Protein AF-A0A5Q0EHR6-F1 (afdb_monomer_lite)

pLDDT: mean 82.48, std 19.07, range [36.16, 97.81]

Sequence (201 aa):
MTRARLILPLLLLALLSGCGVNEFFASHGTNGLRSDQKMSLNAALQKVRSLERRRDWKGAEGVYRSALNQHGGNKKLKRRYLNFKARRQDYLARMEVNRLIRQANALKRKHYRRKAKDPSYNGEHWREAIQISKRLADKGLKAMQAGRSNLAERALEMSVRVHSNRTTRSAQQRFMEFKERQEFAELVRKGRKMADISSER

Foldseek 3Di:
DDDDDDDDDDDDDDDDDDPDDDPPPDDPDPPPPPLPPPQDLVNLVVVLVVCVVVVVLVVSLVSLVSSCVSPVVDPVSVVVSVVSVVVNVVVVLLVVLVVLLVVLVVQVVVQVVVCVVPVPDPDPCVVVLLVSLLVLLVSLLVCVVVVNLVSNQSSLVSSVVSPNDPSSVVSVVVSVVSVVVVVVVVVVVVVVVVVVVVVVD

Secondary structure (DSSP, 8-state):
------------------------S---------TT----HHHHHHHHHHHHHTT-HHHHHHHHHHHHHHSTT-HHHHHHHHHHHHHHHHHHHHHHHHHHHHHHHHHHHHHHHHHHH-TT---STHHHHHHHHHHHHHHHHHHHHTT-HHHHHHHHHHHHHH---HHHHHHHHHHHHHHHHHHHHHHHHHHHHHHHHHHT-

Radius of gyration: 29.3 Å; chains: 1; bounding box: 69×48×96 Å

Structure (mmCIF, N/CA/C/O backbone):
data_AF-A0A5Q0EHR6-F1
#
_entry.id   AF-A0A5Q0EHR6-F1
#
loop_
_atom_site.group_PDB
_atom_site.id
_atom_site.type_symbol
_atom_site.label_atom_id
_atom_site.label_alt_id
_atom_site.label_comp_id
_atom_site.label_asym_id
_atom_site.label_entity_id
_atom_site.label_seq_id
_atom_site.pdbx_PDB_ins_code
_atom_site.Cartn_x
_atom_site.Cartn_y
_atom_site.Cartn_z
_atom_site.occupancy
_atom_site.B_iso_or_equiv
_atom_site.auth_seq_id
_atom_site.auth_comp_id
_atom_site.auth_asym_id
_atom_site.auth_atom_id
_atom_site.pdbx_PDB_model_num
ATOM 1 N N . MET A 1 1 ? -43.829 4.893 -59.238 1.00 40.75 1 MET A N 1
ATOM 2 C CA . MET A 1 1 ? -44.099 3.629 -59.958 1.00 40.75 1 MET A CA 1
ATOM 3 C C . MET A 1 1 ? -43.384 2.510 -59.197 1.00 40.75 1 MET A C 1
ATOM 5 O O . MET A 1 1 ? -42.167 2.484 -59.214 1.00 40.75 1 MET A O 1
ATOM 9 N N . THR A 1 2 ? -44.038 1.879 -58.207 1.00 43.53 2 THR A N 1
ATOM 10 C CA . THR A 1 2 ? -44.720 0.552 -58.294 1.00 43.53 2 THR A CA 1
ATOM 11 C C . THR A 1 2 ? -43.739 -0.556 -58.708 1.00 43.53 2 THR A C 1
ATOM 13 O O . THR A 1 2 ? -43.234 -0.480 -59.817 1.00 43.53 2 THR A O 1
ATOM 16 N N . ARG A 1 3 ? -43.428 -1.620 -57.947 1.00 45.25 3 ARG A N 1
ATOM 17 C CA . ARG A 1 3 ? -44.197 -2.520 -57.046 1.00 45.25 3 ARG A CA 1
ATOM 18 C C . ARG A 1 3 ? -43.173 -3.166 -56.068 1.00 45.25 3 ARG A C 1
ATOM 20 O O . ARG A 1 3 ? -42.056 -3.406 -56.494 1.00 45.25 3 ARG A O 1
ATOM 27 N N . ALA A 1 4 ? -43.349 -3.340 -54.755 1.00 50.25 4 ALA A N 1
ATOM 28 C CA . ALA A 1 4 ? -44.359 -4.052 -53.961 1.00 50.25 4 ALA A CA 1
ATOM 29 C C . ALA A 1 4 ? -44.489 -5.559 -54.271 1.00 50.25 4 ALA A C 1
ATOM 31 O O . ALA A 1 4 ? -44.809 -5.910 -55.404 1.00 50.25 4 ALA A O 1
ATOM 32 N N . ARG A 1 5 ? -44.380 -6.368 -53.194 1.00 50.22 5 ARG A N 1
ATOM 33 C CA . ARG A 1 5 ? -44.887 -7.738 -52.921 1.00 50.22 5 ARG A CA 1
ATOM 34 C C . ARG A 1 5 ? -43.797 -8.776 -52.586 1.00 50.22 5 ARG A C 1
ATOM 36 O O . ARG A 1 5 ? -42.851 -8.891 -53.343 1.00 50.22 5 ARG A O 1
ATOM 43 N N . LEU A 1 6 ? -43.885 -9.617 -51.548 1.00 44.25 6 LEU A N 1
ATOM 44 C CA . LEU A 1 6 ? -44.737 -9.752 -50.348 1.00 44.25 6 LEU A CA 1
ATOM 45 C C . LEU A 1 6 ? -44.297 -11.079 -49.650 1.00 44.25 6 LEU A C 1
ATOM 47 O O . LEU A 1 6 ? -43.823 -11.979 -50.333 1.00 44.25 6 LEU A O 1
ATOM 51 N N . ILE A 1 7 ? -44.583 -11.211 -48.345 1.00 48.75 7 ILE A N 1
ATOM 52 C CA . ILE A 1 7 ? -45.020 -12.454 -47.649 1.00 48.75 7 ILE A CA 1
ATOM 53 C C . ILE A 1 7 ? -43.955 -13.429 -47.056 1.00 48.75 7 ILE A C 1
ATOM 55 O O . ILE A 1 7 ? -43.375 -14.272 -47.729 1.00 48.75 7 ILE A O 1
ATOM 59 N N . LEU A 1 8 ? -43.797 -13.280 -45.721 1.00 43.91 8 LEU A N 1
ATOM 60 C CA . LEU A 1 8 ? -43.670 -14.261 -44.597 1.00 43.91 8 LEU A CA 1
ATOM 61 C C . LEU A 1 8 ? -44.518 -15.565 -44.796 1.00 43.91 8 LEU A C 1
ATOM 63 O O . LEU A 1 8 ? -45.257 -15.562 -45.760 1.00 43.91 8 LEU A O 1
ATOM 67 N N . PRO A 1 9 ? -44.636 -16.608 -43.923 1.00 55.53 9 PRO A N 1
ATOM 68 C CA . PRO A 1 9 ? -44.139 -16.820 -42.550 1.00 55.53 9 PRO A CA 1
ATOM 69 C C . PRO A 1 9 ? -43.779 -18.303 -42.179 1.00 55.53 9 PRO A C 1
ATOM 71 O O . PRO A 1 9 ? -43.833 -19.209 -42.998 1.00 55.53 9 PRO A O 1
ATOM 74 N N . LEU A 1 10 ? -43.533 -18.530 -40.876 1.00 42.50 10 LEU A N 1
ATOM 75 C CA . LEU A 1 10 ? -44.038 -19.659 -40.058 1.00 42.50 10 LEU A CA 1
ATOM 76 C C . LEU A 1 10 ? -43.507 -21.093 -40.285 1.00 42.50 10 LEU A C 1
ATOM 78 O O . LEU A 1 10 ? -43.945 -21.797 -41.182 1.00 42.50 10 LEU A O 1
ATOM 82 N N . LEU A 1 11 ? -42.719 -21.575 -39.314 1.00 44.50 11 LEU A N 1
ATOM 83 C CA . LEU A 1 11 ? -43.048 -22.696 -38.402 1.00 44.50 11 LEU A CA 1
ATOM 84 C C . LEU A 1 11 ? -41.944 -22.741 -37.311 1.00 44.50 11 LEU A C 1
ATOM 86 O O . LEU A 1 11 ? -40.764 -22.725 -37.641 1.00 44.50 11 LEU A O 1
ATOM 90 N N . LEU A 1 12 ? -42.232 -22.500 -36.018 1.00 40.94 12 LEU A N 1
ATOM 91 C CA . LEU A 1 12 ? -42.750 -23.464 -35.017 1.00 40.94 12 LEU A CA 1
ATOM 92 C C . LEU A 1 12 ? -41.932 -24.772 -34.983 1.00 40.94 12 LEU A C 1
ATOM 94 O O . LEU A 1 12 ? -41.672 -25.349 -36.023 1.00 40.94 12 LEU A O 1
ATOM 98 N N . LEU A 1 13 ? -41.590 -25.409 -33.868 1.00 40.62 13 LEU A N 1
ATOM 99 C CA . LEU A 1 13 ? -41.731 -25.185 -32.432 1.00 40.62 13 LEU A CA 1
ATOM 100 C C . LEU A 1 13 ? -40.996 -26.396 -31.826 1.00 40.62 13 LEU A C 1
ATOM 102 O O . LEU A 1 13 ? -41.297 -27.523 -32.204 1.00 40.62 13 LEU A O 1
ATOM 106 N N . ALA A 1 14 ? -40.060 -26.204 -30.903 1.00 43.75 14 ALA A N 1
ATOM 107 C CA . ALA A 1 14 ? -39.606 -27.289 -30.031 1.00 43.75 14 ALA A CA 1
ATOM 108 C C . ALA A 1 14 ? -39.250 -26.704 -28.662 1.00 43.75 14 ALA A C 1
ATOM 110 O O . ALA A 1 14 ? -38.095 -26.508 -28.297 1.00 43.75 14 ALA A O 1
ATOM 111 N N . LEU A 1 15 ? -40.310 -26.371 -27.928 1.00 41.81 15 LEU A N 1
ATOM 112 C CA . LEU A 1 15 ? -40.341 -26.492 -26.478 1.00 41.81 15 LEU A CA 1
ATOM 113 C C . LEU A 1 15 ? -40.268 -27.983 -26.140 1.00 41.81 15 LEU A C 1
ATOM 115 O O . LEU A 1 15 ? -41.079 -28.740 -26.665 1.00 41.81 15 LEU A O 1
ATOM 119 N N . LEU A 1 16 ? -39.348 -28.378 -25.258 1.00 40.97 16 LEU A N 1
ATOM 120 C CA . LEU A 1 16 ? -39.626 -29.160 -24.044 1.00 40.97 16 LEU A CA 1
ATOM 121 C C . LEU A 1 16 ? -38.326 -29.664 -23.400 1.00 40.97 16 LEU A C 1
ATOM 123 O O . LEU A 1 16 ? -37.384 -30.084 -24.061 1.00 40.97 16 LEU A O 1
ATOM 127 N N . SER A 1 17 ? -38.374 -29.701 -22.069 1.00 43.47 17 SER A N 1
ATOM 128 C CA . SER A 1 17 ? -37.526 -30.464 -21.146 1.00 43.47 17 SER A CA 1
ATOM 129 C C . SER A 1 17 ? -36.085 -29.986 -20.921 1.00 43.47 17 SER A C 1
ATOM 131 O O . SER A 1 17 ? -35.151 -30.312 -21.641 1.00 43.47 17 SER A O 1
ATOM 133 N N . GLY A 1 18 ? -35.908 -29.250 -19.822 1.00 37.69 18 GLY A N 1
ATOM 134 C CA . GLY A 1 18 ? -34.592 -28.940 -19.267 1.00 37.69 18 GLY A CA 1
ATOM 135 C C . GLY A 1 18 ? -34.599 -28.091 -17.996 1.00 37.69 18 GLY A C 1
ATOM 136 O O . GLY A 1 18 ? -33.577 -27.504 -17.659 1.00 37.69 18 GLY A O 1
ATOM 137 N N . CYS A 1 19 ? -35.728 -27.991 -17.281 1.00 45.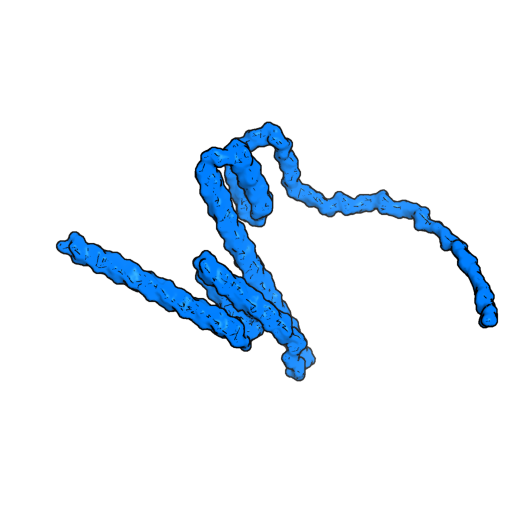78 19 CYS A N 1
ATOM 138 C CA . CYS A 1 19 ? -35.728 -27.547 -15.889 1.00 45.78 19 CYS A CA 1
ATOM 139 C C . CYS A 1 19 ? -35.059 -28.640 -15.054 1.00 45.78 19 CYS A C 1
ATOM 141 O O . CYS A 1 19 ? -35.672 -29.656 -14.743 1.00 45.78 19 CYS A O 1
ATOM 143 N N . GLY A 1 20 ? -33.788 -28.442 -14.731 1.00 36.16 20 GLY A N 1
ATOM 144 C CA . GLY A 1 20 ? -33.028 -29.394 -13.943 1.00 36.16 20 GLY A CA 1
ATOM 145 C C . GLY A 1 20 ? -31.690 -28.811 -13.536 1.00 36.16 20 GLY A C 1
ATOM 146 O O . GLY A 1 20 ? -30.717 -28.924 -14.267 1.00 36.16 20 GLY A O 1
ATOM 147 N N . VAL A 1 21 ? -31.682 -28.217 -12.343 1.00 53.72 21 VAL A N 1
ATOM 148 C CA . VAL A 1 21 ? -30.553 -28.168 -11.405 1.00 53.72 21 VAL A CA 1
ATOM 149 C C . VAL A 1 21 ? -29.195 -27.703 -11.947 1.00 53.72 21 VAL A C 1
ATOM 151 O O . VAL A 1 21 ? -28.378 -28.486 -12.408 1.00 53.72 21 VAL A O 1
ATOM 154 N N . ASN A 1 22 ? -28.894 -26.422 -11.717 1.00 45.41 22 ASN A N 1
ATOM 155 C CA . ASN A 1 22 ? -27.587 -26.031 -11.179 1.00 45.41 22 ASN A CA 1
ATOM 156 C C . ASN A 1 22 ? -27.689 -24.726 -10.371 1.00 45.41 22 ASN A C 1
ATOM 158 O O . ASN A 1 22 ? -26.937 -23.772 -10.555 1.00 45.41 22 ASN A O 1
ATOM 162 N N . GLU A 1 23 ? -28.592 -24.721 -9.387 1.00 45.25 23 GLU A N 1
ATOM 163 C CA . GLU A 1 23 ? -28.382 -23.972 -8.144 1.00 45.25 23 GLU A CA 1
ATOM 164 C C . GLU A 1 23 ? -27.349 -24.727 -7.293 1.00 45.25 23 GLU A C 1
ATOM 166 O O . GLU A 1 23 ? -27.663 -25.343 -6.282 1.00 45.25 23 GLU A O 1
ATOM 171 N N . PHE A 1 24 ? -26.092 -24.738 -7.734 1.00 48.66 24 PHE A N 1
ATOM 172 C CA . PHE A 1 24 ? -24.985 -25.318 -6.970 1.00 48.66 24 PHE A CA 1
ATOM 173 C C . PHE A 1 24 ? -23.749 -24.416 -7.032 1.00 48.66 24 PHE A C 1
ATOM 175 O O . PHE A 1 24 ? -22.632 -24.832 -7.310 1.00 48.66 24 PHE A O 1
ATOM 182 N N . PHE A 1 25 ? -23.943 -23.143 -6.685 1.00 45.78 25 PHE A N 1
ATOM 183 C CA . PHE A 1 25 ? -22.948 -22.453 -5.870 1.00 45.78 25 PHE A CA 1
ATOM 184 C C . PHE A 1 25 ? -23.573 -22.148 -4.519 1.00 45.78 25 PHE A C 1
ATOM 186 O O . PHE A 1 25 ? -24.086 -21.065 -4.242 1.00 45.78 25 PHE A O 1
ATOM 193 N N . ALA A 1 26 ? -23.512 -23.178 -3.680 1.00 42.81 26 ALA A N 1
ATOM 194 C CA . ALA A 1 26 ? -23.660 -23.099 -2.248 1.00 42.81 26 ALA A CA 1
ATOM 195 C C . ALA A 1 26 ? -22.845 -21.914 -1.708 1.00 42.81 26 ALA A C 1
ATOM 197 O O . ALA A 1 26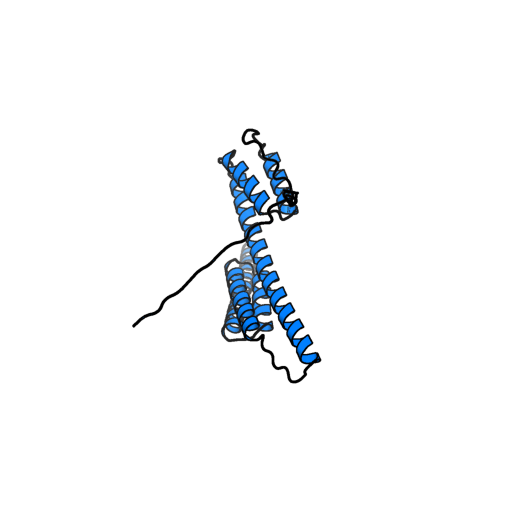 ? -21.633 -21.989 -1.501 1.00 42.81 26 ALA A O 1
ATOM 198 N N . SER A 1 27 ? -23.536 -20.802 -1.458 1.00 41.81 27 SER A N 1
ATOM 199 C CA . SER A 1 27 ? -23.897 -20.453 -0.083 1.00 41.81 27 SER A CA 1
ATOM 200 C C . SER A 1 27 ? -22.981 -21.137 0.937 1.00 41.81 27 SER A C 1
ATOM 202 O O . SER A 1 27 ? -23.320 -22.141 1.559 1.00 41.81 27 SER A O 1
ATOM 204 N N . HIS A 1 28 ? -21.769 -20.615 1.099 1.00 47.12 28 HIS A N 1
ATOM 205 C CA . HIS A 1 28 ? -20.992 -20.899 2.295 1.00 47.12 28 HIS A CA 1
ATOM 206 C C . HIS A 1 28 ? -21.552 -20.024 3.409 1.00 47.12 28 HIS A C 1
ATOM 208 O O . HIS A 1 28 ? -21.028 -18.956 3.714 1.00 47.12 28 HIS A O 1
ATOM 214 N N . GLY A 1 29 ? -22.674 -20.488 3.963 1.00 41.34 29 GLY A N 1
ATOM 215 C CA . GLY A 1 29 ? -23.051 -20.318 5.358 1.00 41.34 29 GLY A CA 1
ATOM 216 C C . GLY A 1 29 ? -22.796 -18.941 5.959 1.00 41.34 29 GLY A C 1
ATOM 217 O O . GLY A 1 29 ? -22.142 -18.833 6.998 1.00 41.34 29 GLY A O 1
ATOM 218 N N . THR A 1 30 ? -23.423 -17.895 5.422 1.00 47.97 30 THR A N 1
ATOM 219 C CA . THR A 1 30 ? -23.996 -16.914 6.344 1.00 47.97 30 THR A CA 1
ATOM 220 C C . THR A 1 30 ? -25.230 -17.572 6.932 1.00 47.97 30 THR A C 1
ATOM 222 O O . THR A 1 30 ? -26.345 -17.315 6.487 1.00 47.97 30 THR A O 1
ATOM 225 N N . ASN A 1 31 ? -25.016 -18.462 7.910 1.00 46.16 31 ASN A N 1
ATOM 226 C CA . ASN A 1 31 ? -26.052 -18.792 8.875 1.00 46.16 31 ASN A CA 1
ATOM 227 C C . ASN A 1 31 ? -26.651 -17.458 9.285 1.00 46.16 31 ASN A C 1
ATOM 229 O O . ASN A 1 31 ? -25.943 -16.622 9.864 1.00 46.16 31 ASN A O 1
ATOM 233 N N . GLY A 1 32 ? -27.906 -17.258 8.885 1.00 40.94 32 GLY A N 1
ATOM 234 C CA . GLY A 1 32 ? -28.728 -16.174 9.358 1.00 40.94 32 GLY A CA 1
ATOM 235 C C . GLY A 1 32 ? -28.604 -16.191 10.866 1.00 40.94 32 GLY A C 1
ATOM 236 O O . GLY A 1 32 ? -29.147 -17.061 11.542 1.00 40.94 32 GLY A O 1
ATOM 237 N N . LEU A 1 33 ? -27.826 -15.248 11.390 1.00 46.53 33 LEU A N 1
ATOM 238 C CA . LEU A 1 33 ? -28.050 -14.766 12.731 1.00 46.53 33 LEU A CA 1
ATOM 239 C C . LEU A 1 33 ? -29.472 -14.228 12.653 1.00 46.53 33 LEU A C 1
ATOM 241 O O . LEU A 1 33 ? -29.679 -13.123 12.153 1.00 46.53 33 LEU A O 1
ATOM 245 N N . ARG A 1 34 ? -30.446 -15.065 13.041 1.00 45.88 34 ARG A N 1
ATOM 246 C CA . ARG A 1 34 ? -31.779 -14.610 13.425 1.00 45.88 34 ARG A CA 1
ATOM 247 C C . ARG A 1 34 ? -31.556 -13.321 14.206 1.00 45.88 34 ARG A C 1
ATOM 249 O O . ARG A 1 34 ? -30.762 -13.319 15.152 1.00 45.88 34 ARG A O 1
ATOM 256 N N . SER A 1 35 ? -32.190 -12.243 13.761 1.00 49.97 35 SER A N 1
ATOM 257 C CA . SER A 1 35 ? -32.028 -10.882 14.287 1.00 49.97 35 SER A CA 1
ATOM 258 C C . SER A 1 35 ? -32.233 -10.774 15.801 1.00 49.97 35 SER A C 1
ATOM 260 O O . SER A 1 35 ? -31.845 -9.769 16.391 1.00 49.97 35 SER A O 1
ATOM 262 N N . ASP A 1 36 ? -32.762 -11.825 16.429 1.00 48.41 36 ASP A N 1
ATOM 263 C CA . ASP A 1 36 ? -33.229 -11.823 17.810 1.00 48.41 36 ASP A CA 1
ATOM 264 C C . ASP A 1 36 ? -32.274 -12.513 18.793 1.00 48.41 36 ASP A C 1
ATOM 266 O O . ASP A 1 36 ? -32.444 -12.395 20.007 1.00 48.41 36 ASP A O 1
ATOM 270 N N . GLN A 1 37 ? -31.210 -13.179 18.322 1.00 56.03 37 GLN A N 1
ATOM 271 C CA . GLN A 1 37 ? -30.163 -13.658 19.228 1.00 56.03 37 GLN A CA 1
ATOM 272 C C . GLN A 1 37 ? -29.173 -12.524 19.511 1.00 56.03 37 GLN A C 1
ATOM 274 O O . GLN A 1 37 ? -28.255 -12.254 18.732 1.00 56.03 37 GLN A O 1
ATOM 279 N N . LYS A 1 38 ? -29.357 -11.853 20.658 1.00 66.12 38 LYS A N 1
ATOM 280 C CA . LYS A 1 38 ? -28.381 -10.911 21.228 1.00 66.12 38 LYS A CA 1
ATOM 281 C C . LYS A 1 38 ? -27.057 -11.647 21.458 1.00 66.12 38 LYS A C 1
ATOM 283 O O . LYS A 1 38 ? -26.846 -12.288 22.484 1.00 66.12 38 LYS A O 1
ATOM 288 N N . MET A 1 39 ? -26.169 -11.596 20.471 1.00 77.44 39 MET A N 1
ATOM 289 C CA . MET A 1 39 ? -24.841 -12.186 20.555 1.00 77.44 39 MET A CA 1
ATOM 290 C C . MET A 1 39 ? -24.028 -11.400 21.583 1.00 77.44 39 MET A C 1
ATOM 292 O O . MET A 1 39 ? -23.887 -10.186 21.471 1.00 77.44 39 MET A O 1
ATOM 296 N N . SER A 1 40 ? -23.470 -12.083 22.584 1.00 90.00 40 SER A N 1
ATOM 297 C CA . SER A 1 40 ? -22.630 -11.409 23.576 1.00 90.00 40 SER A CA 1
ATOM 298 C C . SER A 1 40 ? -21.427 -10.735 22.904 1.00 90.00 40 SER A C 1
ATOM 300 O O . SER A 1 40 ? -20.859 -11.250 21.933 1.00 90.00 40 SER A O 1
ATOM 302 N N . LEU A 1 41 ? -20.983 -9.597 23.445 1.00 89.44 41 LEU A N 1
ATOM 303 C CA . LEU A 1 41 ? -19.821 -8.866 22.928 1.00 89.44 41 LEU A CA 1
ATOM 304 C C . LEU A 1 41 ? -18.580 -9.766 22.785 1.00 89.44 41 LEU A C 1
ATOM 306 O O . LEU A 1 41 ? -17.828 -9.650 21.816 1.00 89.44 41 LEU A O 1
ATOM 310 N N . ASN A 1 42 ? -18.371 -10.685 23.730 1.00 91.06 42 ASN A N 1
ATOM 311 C CA . ASN A 1 42 ? -17.250 -11.623 23.692 1.00 91.06 42 ASN A CA 1
ATOM 312 C C . ASN A 1 42 ? -17.373 -12.616 22.530 1.00 91.06 42 ASN A C 1
ATOM 314 O O . ASN A 1 42 ? -16.395 -12.808 21.803 1.00 91.06 42 ASN A O 1
ATOM 318 N N . ALA A 1 43 ? -18.564 -13.179 22.300 1.00 92.19 43 ALA A N 1
ATOM 319 C CA . ALA A 1 43 ? -18.820 -14.058 21.160 1.00 92.19 43 ALA A CA 1
ATOM 320 C C . ALA A 1 43 ? -18.618 -13.319 19.825 1.00 92.19 43 ALA A C 1
ATOM 322 O O . ALA A 1 43 ? -17.950 -13.832 18.923 1.00 92.19 43 ALA A O 1
ATOM 323 N N . ALA A 1 44 ? -19.087 -12.069 19.725 1.00 91.62 44 ALA A N 1
ATOM 324 C CA . ALA A 1 44 ? -18.874 -11.227 18.550 1.00 91.62 44 ALA A CA 1
ATOM 325 C C . ALA A 1 44 ? -17.377 -11.008 18.267 1.00 91.62 44 ALA A C 1
ATOM 327 O O . ALA A 1 44 ? -16.910 -11.189 17.140 1.00 91.62 44 ALA A O 1
ATOM 328 N N . LEU A 1 45 ? -16.594 -10.673 19.298 1.00 92.62 45 LEU A N 1
ATOM 329 C CA . LEU A 1 45 ? -15.152 -10.450 19.168 1.00 92.62 45 LEU A CA 1
ATOM 330 C C . LEU A 1 45 ? -14.381 -11.731 18.820 1.00 92.62 45 LEU A C 1
ATOM 332 O O . LEU A 1 45 ? -13.414 -11.665 18.058 1.00 92.62 45 LEU A O 1
ATOM 336 N N . GLN A 1 46 ? -14.783 -12.890 19.345 1.00 93.75 46 GLN A N 1
ATOM 337 C CA . GLN A 1 46 ? -14.196 -14.176 18.957 1.00 93.75 46 GLN A CA 1
ATOM 338 C C . GLN A 1 46 ? -14.497 -14.506 17.491 1.00 93.75 46 GLN A C 1
ATOM 340 O O . GLN A 1 46 ? -13.583 -14.868 16.744 1.00 93.75 46 GLN A O 1
ATOM 345 N N . LYS A 1 47 ? -15.743 -14.298 17.046 1.00 92.69 47 LYS A N 1
ATOM 346 C CA . LYS A 1 47 ? -16.145 -14.516 15.652 1.00 92.69 47 LYS A CA 1
ATOM 347 C C . LYS A 1 47 ? -15.384 -13.600 14.695 1.00 92.69 47 LYS A C 1
ATOM 349 O O . LYS A 1 47 ? -14.833 -14.085 13.711 1.00 92.69 47 LYS A O 1
ATOM 354 N N . VAL A 1 48 ? -15.242 -12.315 15.029 1.00 93.19 48 VAL A N 1
ATOM 355 C CA . VAL A 1 48 ? -14.384 -11.375 14.285 1.00 93.19 48 VAL A CA 1
ATOM 356 C C . VAL A 1 48 ? -12.959 -11.906 14.152 1.00 93.19 48 VAL A C 1
ATOM 358 O O . VAL A 1 48 ? -12.427 -11.928 13.047 1.00 93.19 48 VAL A O 1
ATOM 361 N N . ARG A 1 49 ? -12.327 -12.354 15.247 1.00 93.06 49 ARG A N 1
ATOM 362 C CA . ARG A 1 49 ? -10.949 -12.877 15.193 1.00 93.06 49 ARG A CA 1
ATOM 363 C C . ARG A 1 49 ? -10.836 -14.089 14.272 1.00 93.06 49 ARG A C 1
ATOM 365 O O . ARG A 1 49 ? -9.863 -14.190 13.531 1.00 93.06 49 ARG A O 1
ATOM 372 N N . SER A 1 50 ? -11.814 -14.992 14.315 1.00 95.81 50 SER A N 1
ATOM 373 C CA . SER A 1 50 ? -11.866 -16.155 13.424 1.00 95.81 50 SER A CA 1
ATOM 374 C C . SER A 1 50 ? -11.954 -15.734 11.951 1.00 95.81 50 SER A C 1
ATOM 376 O O . SER A 1 50 ? -11.176 -16.206 11.122 1.00 95.81 50 SER A O 1
ATOM 378 N N . LEU A 1 51 ? -12.826 -14.773 11.634 1.00 94.38 51 LEU A N 1
ATOM 379 C CA . LEU A 1 51 ? -12.996 -14.245 10.277 1.00 94.38 51 LEU A CA 1
ATOM 380 C C . LEU A 1 51 ? -11.752 -13.481 9.791 1.00 94.38 51 LEU A C 1
ATOM 382 O O . LEU A 1 51 ? -11.300 -13.705 8.670 1.00 94.38 51 LEU A O 1
ATOM 386 N N . GLU A 1 52 ? -11.128 -12.664 10.648 1.00 91.44 52 GLU A N 1
ATOM 387 C CA . GLU A 1 52 ? -9.858 -11.984 10.347 1.00 91.44 52 GLU A CA 1
ATOM 388 C C . GLU A 1 52 ? -8.740 -12.998 10.031 1.00 91.44 52 GLU A C 1
ATOM 390 O O . GLU A 1 52 ? -8.011 -12.818 9.054 1.00 91.44 52 GLU A O 1
ATOM 395 N N . ARG A 1 53 ? -8.632 -14.104 10.789 1.00 92.12 53 ARG A N 1
ATOM 396 C CA . ARG A 1 53 ? -7.656 -15.183 10.518 1.00 92.12 53 ARG A CA 1
ATOM 397 C C . ARG A 1 53 ? -7.888 -15.852 9.164 1.00 92.12 53 ARG A C 1
ATOM 399 O O . ARG A 1 53 ? -6.929 -16.132 8.452 1.00 92.12 53 ARG A O 1
ATOM 406 N N . ARG A 1 54 ? -9.152 -16.053 8.786 1.00 94.38 54 ARG A N 1
ATOM 407 C CA . ARG A 1 54 ? -9.552 -16.591 7.474 1.00 94.38 54 ARG A CA 1
ATOM 408 C C . ARG A 1 54 ? -9.472 -15.559 6.344 1.00 94.38 54 ARG A C 1
ATOM 410 O O . ARG A 1 54 ? -9.751 -15.897 5.200 1.00 94.38 54 ARG A O 1
ATOM 417 N N . ARG A 1 55 ? -9.078 -14.312 6.643 1.00 91.31 55 ARG A N 1
ATOM 418 C CA . ARG A 1 55 ? -9.074 -13.167 5.714 1.00 91.31 55 ARG A CA 1
ATOM 419 C C . ARG A 1 55 ? -10.460 -12.835 5.146 1.00 91.31 55 ARG A C 1
ATOM 421 O O . ARG A 1 55 ? -10.553 -12.141 4.134 1.00 91.31 55 ARG A O 1
ATOM 428 N N . ASP A 1 56 ? -11.530 -13.261 5.816 1.00 94.44 56 ASP A N 1
ATOM 429 C CA . ASP A 1 56 ? -12.890 -12.833 5.497 1.00 94.44 56 ASP A CA 1
ATOM 430 C C . ASP A 1 56 ? -13.161 -11.456 6.115 1.00 94.44 56 ASP A C 1
ATOM 432 O O . ASP A 1 56 ? -13.820 -11.287 7.145 1.00 94.44 56 ASP A O 1
ATOM 436 N N . TRP A 1 57 ? -12.598 -10.435 5.472 1.00 92.88 57 TRP A N 1
ATOM 437 C CA . TRP A 1 57 ? -12.725 -9.052 5.915 1.00 92.88 57 TRP A CA 1
ATOM 438 C C . TRP A 1 57 ? -14.162 -8.533 5.827 1.00 92.88 57 TRP A C 1
ATOM 440 O O . TRP A 1 57 ? -14.540 -7.681 6.626 1.00 92.88 57 TRP A O 1
ATOM 450 N N . LYS A 1 58 ? -14.958 -9.011 4.861 1.00 93.12 58 LYS A N 1
ATOM 451 C CA . LYS A 1 58 ? -16.344 -8.557 4.677 1.00 93.12 58 LYS A CA 1
ATOM 452 C C . LYS A 1 58 ? -17.236 -9.138 5.773 1.00 93.12 58 LYS A C 1
ATOM 454 O O . LYS A 1 58 ? -17.989 -8.386 6.390 1.00 93.12 58 LYS A O 1
ATOM 459 N N . GLY A 1 59 ? -17.090 -10.429 6.073 1.00 93.44 59 GLY A N 1
ATOM 460 C CA . GLY A 1 59 ? -17.767 -11.069 7.197 1.00 93.44 59 GLY A CA 1
ATOM 461 C C . GLY A 1 59 ? -17.374 -10.437 8.532 1.00 93.44 59 GLY A C 1
ATOM 462 O O . GLY A 1 59 ? -18.247 -10.087 9.327 1.00 93.44 59 GLY A O 1
ATOM 463 N N . ALA A 1 60 ? -16.075 -10.210 8.764 1.00 94.81 60 ALA A N 1
ATOM 464 C CA . ALA A 1 60 ? -15.595 -9.556 9.984 1.00 94.81 60 ALA A CA 1
ATOM 465 C C . ALA A 1 60 ? -16.179 -8.142 10.156 1.00 94.81 60 ALA A C 1
ATOM 467 O O . ALA A 1 60 ? -16.585 -7.768 11.258 1.00 94.81 60 ALA A O 1
ATOM 468 N N . GLU A 1 61 ? -16.273 -7.368 9.069 1.00 95.06 61 GLU A N 1
ATOM 469 C CA . GLU A 1 61 ? -16.906 -6.047 9.080 1.00 95.06 61 GLU A CA 1
ATOM 470 C C . GLU A 1 61 ? -18.396 -6.130 9.441 1.00 95.06 61 GLU A C 1
ATOM 472 O O . GLU A 1 61 ? -18.867 -5.338 10.259 1.00 95.06 61 GLU A O 1
ATOM 477 N N . GLY A 1 62 ? -19.122 -7.111 8.894 1.00 93.69 62 GLY A N 1
ATOM 478 C CA . GLY A 1 62 ? -20.525 -7.358 9.235 1.00 93.69 62 GLY A CA 1
ATOM 479 C C . GLY A 1 62 ? -20.728 -7.632 10.728 1.00 93.69 62 GLY A C 1
ATOM 480 O O . GLY A 1 62 ? -21.591 -7.019 11.359 1.00 93.69 62 GLY A O 1
ATOM 481 N N . VAL A 1 63 ? -19.876 -8.474 11.325 1.00 94.56 63 VAL A N 1
ATOM 482 C CA . VAL A 1 63 ? -19.936 -8.773 12.766 1.00 94.56 63 VAL A CA 1
ATOM 483 C C . VAL A 1 63 ? -19.613 -7.539 13.612 1.00 94.56 63 VAL A C 1
ATOM 485 O O . VAL A 1 63 ? -20.312 -7.279 14.590 1.00 94.56 63 VAL A O 1
ATOM 488 N N . TYR A 1 64 ? -18.613 -6.733 13.234 1.00 94.50 64 TYR A N 1
ATOM 489 C CA . TYR A 1 64 ? -18.326 -5.474 13.933 1.00 94.50 64 TYR A CA 1
ATOM 490 C C . TYR A 1 64 ? -19.504 -4.500 13.892 1.00 94.50 64 TYR A C 1
ATOM 492 O O . TYR A 1 64 ? -19.807 -3.884 14.911 1.00 94.50 64 TYR A O 1
ATOM 500 N N . ARG A 1 65 ? -20.164 -4.350 12.737 1.00 93.94 65 ARG A N 1
ATOM 501 C CA . ARG A 1 65 ? -21.329 -3.463 12.594 1.00 93.94 65 ARG A CA 1
ATOM 502 C C . ARG A 1 65 ? -22.490 -3.926 13.470 1.00 93.94 65 ARG A C 1
ATOM 504 O O . ARG A 1 65 ? -23.040 -3.119 14.209 1.00 93.94 65 ARG A O 1
ATOM 511 N N . SER A 1 66 ? -22.794 -5.223 13.460 1.00 92.81 66 SER A N 1
ATOM 512 C CA . SER A 1 66 ? -23.817 -5.806 14.335 1.00 92.81 66 SER A CA 1
ATOM 513 C C . SER A 1 66 ? -23.497 -5.572 15.820 1.00 92.81 66 SER A C 1
ATOM 515 O O . SER A 1 66 ? -24.334 -5.053 16.557 1.00 92.81 66 SER A O 1
ATOM 517 N N . ALA A 1 67 ? -22.254 -5.832 16.242 1.00 92.56 67 ALA A N 1
ATOM 518 C CA . ALA A 1 67 ? -21.822 -5.599 17.619 1.00 92.56 67 ALA A CA 1
ATOM 519 C C . ALA A 1 67 ? -21.870 -4.113 18.015 1.00 92.56 67 ALA A C 1
ATOM 521 O O . ALA A 1 67 ? -22.188 -3.792 19.156 1.00 92.56 67 ALA A O 1
ATOM 522 N N . LEU A 1 68 ? -21.555 -3.195 17.095 1.00 93.44 68 LEU A N 1
ATOM 523 C CA . LEU A 1 68 ? -21.640 -1.751 17.335 1.00 93.44 68 LEU A CA 1
ATOM 524 C C . LEU A 1 68 ? -23.084 -1.260 17.442 1.00 93.44 68 LEU A C 1
ATOM 526 O O . LEU A 1 68 ? -23.336 -0.364 18.239 1.00 93.44 68 LEU A O 1
ATOM 530 N N . ASN A 1 69 ? -24.015 -1.852 16.695 1.00 93.00 69 ASN A N 1
ATOM 531 C CA . ASN A 1 69 ? -25.436 -1.530 16.815 1.00 93.00 69 ASN A CA 1
ATOM 532 C C . ASN A 1 69 ? -25.988 -1.974 18.179 1.00 93.00 69 ASN A C 1
ATOM 534 O O . ASN A 1 69 ? -26.745 -1.241 18.801 1.00 93.00 69 ASN A O 1
ATOM 538 N N . GLN A 1 70 ? -25.563 -3.140 18.679 1.00 90.94 70 GLN A N 1
ATOM 539 C CA . GLN A 1 70 ? -26.011 -3.677 19.972 1.00 90.94 70 GLN A CA 1
ATOM 540 C C . GLN A 1 70 ? -25.285 -3.052 21.178 1.00 90.94 70 GLN A C 1
ATOM 542 O O . GLN A 1 70 ? -25.857 -2.923 22.257 1.00 90.94 70 GLN A O 1
ATOM 547 N N . HIS A 1 71 ? -24.021 -2.654 21.010 1.00 90.19 71 HIS A N 1
ATOM 548 C CA . HIS A 1 71 ? -23.152 -2.163 22.085 1.00 90.19 71 HIS A CA 1
ATOM 549 C C . HIS A 1 71 ? -22.524 -0.797 21.755 1.00 90.19 71 HIS A C 1
ATOM 551 O O . HIS A 1 71 ? -21.341 -0.558 22.023 1.00 90.19 71 HIS A O 1
ATOM 557 N N . GLY A 1 72 ? -23.305 0.119 21.173 1.00 86.12 72 GLY A N 1
ATOM 558 C CA . GLY A 1 72 ? -22.827 1.406 20.645 1.00 86.12 72 GLY A CA 1
ATOM 559 C C . GLY A 1 72 ? -22.158 2.332 21.669 1.00 86.12 72 GLY A C 1
ATOM 560 O O . GLY A 1 72 ? -21.312 3.152 21.302 1.00 86.12 72 GLY A O 1
ATOM 561 N N . GLY A 1 73 ? -22.452 2.169 22.961 1.00 90.12 73 GLY A N 1
ATOM 562 C CA . GLY A 1 73 ? -21.782 2.895 24.047 1.00 90.12 73 GLY A CA 1
ATOM 563 C C . GLY A 1 73 ? -20.339 2.443 24.315 1.00 90.12 73 GLY A C 1
ATOM 564 O O . GLY A 1 73 ? -19.563 3.163 24.943 1.00 90.12 73 GLY A O 1
ATOM 565 N N . ASN A 1 74 ? -19.921 1.274 23.820 1.00 93.25 74 ASN A N 1
ATOM 566 C CA . ASN A 1 74 ? -18.630 0.695 24.176 1.00 93.25 74 ASN A CA 1
ATOM 567 C C . ASN A 1 74 ? -17.460 1.349 23.407 1.00 93.25 74 ASN A C 1
ATOM 569 O O . ASN A 1 74 ? -17.154 1.003 22.260 1.00 93.25 74 ASN A O 1
ATOM 573 N N . LYS A 1 75 ? -16.737 2.264 24.072 1.00 93.88 75 LYS A N 1
ATOM 574 C CA . LYS A 1 75 ? -15.551 2.953 23.517 1.00 93.88 75 LYS A CA 1
ATOM 575 C C . LYS A 1 75 ? -14.452 1.981 23.053 1.00 93.88 75 LYS A C 1
ATOM 577 O O . LYS A 1 75 ? -13.815 2.207 22.022 1.00 93.88 75 LYS A O 1
ATOM 582 N N . LYS A 1 76 ? -14.243 0.867 23.768 1.00 93.12 76 LYS A N 1
ATOM 583 C CA . LYS A 1 76 ? -13.229 -0.150 23.429 1.00 93.12 76 LYS A CA 1
ATOM 584 C C . LYS A 1 76 ? -13.587 -0.886 22.136 1.00 93.12 76 LYS A C 1
ATOM 586 O O . LYS A 1 76 ? -12.697 -1.142 21.324 1.00 93.12 76 LYS A O 1
ATOM 591 N N . LEU A 1 77 ? -14.868 -1.186 21.915 1.00 93.69 77 LEU A N 1
ATOM 592 C CA . LEU A 1 77 ? -15.359 -1.779 20.669 1.00 93.69 77 LEU A CA 1
ATOM 593 C C . LEU A 1 77 ? -15.173 -0.822 19.483 1.00 93.69 77 LEU A C 1
ATOM 595 O O . LEU A 1 77 ? -14.620 -1.231 18.462 1.00 93.69 77 LEU A O 1
ATOM 599 N N . LYS A 1 78 ? -15.530 0.461 19.644 1.00 94.12 78 LYS A N 1
ATOM 600 C CA . LYS A 1 78 ? -15.292 1.505 18.629 1.00 94.12 78 LYS A CA 1
ATOM 601 C C . LYS A 1 78 ? -13.814 1.591 18.239 1.00 94.12 78 LYS A C 1
ATOM 603 O O . LYS A 1 78 ? -13.485 1.509 17.057 1.00 94.12 78 LYS A O 1
ATOM 608 N N . ARG A 1 79 ? -12.908 1.653 19.225 1.00 95.00 79 ARG A N 1
ATOM 609 C CA . ARG A 1 79 ? -11.452 1.661 18.983 1.00 95.00 79 ARG A CA 1
ATOM 610 C C . ARG A 1 79 ? -10.982 0.405 18.240 1.00 95.00 79 ARG A C 1
ATOM 612 O O . ARG A 1 79 ? -10.191 0.504 17.305 1.00 95.00 79 ARG A O 1
ATOM 619 N N . ARG A 1 80 ? -11.481 -0.780 18.613 1.00 94.25 80 ARG A N 1
ATOM 620 C CA . ARG A 1 80 ? -11.155 -2.040 17.917 1.00 94.25 80 ARG A CA 1
ATOM 621 C C . ARG A 1 80 ? -11.622 -2.037 16.463 1.00 94.25 80 ARG A C 1
ATOM 623 O O . ARG A 1 80 ? -10.850 -2.450 15.602 1.00 94.25 80 ARG A O 1
ATOM 630 N N . TYR A 1 81 ? -12.824 -1.537 16.188 1.00 95.38 81 TYR A N 1
ATOM 631 C CA . TYR A 1 81 ? -13.349 -1.432 14.828 1.00 95.38 81 TYR A CA 1
ATOM 632 C C . TYR A 1 81 ? -12.535 -0.467 13.955 1.00 95.38 81 TYR A C 1
ATOM 634 O O . TYR A 1 81 ? -12.233 -0.780 12.804 1.00 95.38 81 TYR A O 1
ATOM 642 N N . LEU A 1 82 ? -12.111 0.679 14.500 1.00 95.00 82 LEU A N 1
ATOM 643 C CA . LEU A 1 82 ? -11.220 1.603 13.788 1.00 95.00 82 LEU A CA 1
ATOM 644 C C . LEU A 1 82 ? -9.880 0.940 13.441 1.00 95.00 82 LEU A C 1
ATOM 646 O O . LEU A 1 82 ? -9.452 0.985 12.288 1.00 95.00 82 LEU A O 1
ATOM 650 N N . ASN A 1 83 ? -9.272 0.237 14.402 1.00 94.19 83 ASN A N 1
ATOM 651 C CA . ASN A 1 83 ? -8.041 -0.520 14.165 1.00 94.19 83 ASN A CA 1
ATOM 652 C C . ASN A 1 83 ? -8.239 -1.624 13.113 1.00 94.19 83 ASN A C 1
ATOM 654 O O . ASN A 1 83 ? -7.369 -1.838 12.273 1.00 94.19 83 ASN A O 1
ATOM 658 N N . PHE A 1 84 ? -9.381 -2.315 13.133 1.00 94.88 84 PHE A N 1
ATOM 659 C CA . PHE A 1 84 ? -9.749 -3.283 12.101 1.00 94.88 84 PHE A CA 1
ATOM 660 C C . PHE A 1 84 ? -9.822 -2.634 10.714 1.00 94.88 84 PHE A C 1
ATOM 662 O O . PHE A 1 84 ? -9.215 -3.150 9.776 1.00 94.88 84 PHE A O 1
ATOM 669 N N . LYS A 1 85 ? -10.496 -1.483 10.578 1.00 94.69 85 LYS A N 1
ATOM 670 C CA . LYS A 1 85 ? -10.585 -0.767 9.296 1.00 94.69 85 LYS A CA 1
ATOM 671 C C . LYS A 1 85 ? -9.203 -0.383 8.770 1.00 94.69 85 LYS A C 1
ATOM 673 O O . LYS A 1 85 ? -8.935 -0.603 7.591 1.00 94.69 85 LYS A O 1
ATOM 678 N N . ALA A 1 86 ? -8.315 0.102 9.639 1.00 92.06 86 ALA A N 1
ATOM 679 C CA . ALA A 1 86 ? -6.934 0.407 9.270 1.00 92.06 86 ALA A CA 1
ATOM 680 C C . ALA A 1 86 ? -6.182 -0.843 8.770 1.00 92.06 86 ALA A C 1
ATOM 682 O O . ALA A 1 86 ? -5.597 -0.811 7.686 1.00 92.06 86 ALA A O 1
ATOM 683 N N . ARG A 1 87 ? -6.267 -1.974 9.494 1.00 92.25 87 ARG A N 1
ATOM 684 C CA . ARG A 1 87 ? -5.660 -3.254 9.072 1.00 92.25 87 ARG A CA 1
ATOM 685 C C . ARG A 1 87 ? -6.215 -3.753 7.737 1.00 92.25 87 ARG A C 1
ATOM 687 O O . ARG A 1 87 ? -5.450 -4.174 6.873 1.00 92.25 87 ARG A O 1
ATOM 694 N N . ARG A 1 88 ? -7.534 -3.677 7.541 1.00 93.56 88 ARG A N 1
ATOM 695 C CA . ARG A 1 88 ? -8.200 -4.072 6.292 1.00 93.56 88 ARG A CA 1
ATOM 696 C C . ARG A 1 88 ? -7.736 -3.210 5.119 1.00 93.56 88 ARG A C 1
ATOM 698 O O . ARG A 1 88 ? -7.402 -3.743 4.065 1.00 93.56 88 ARG A O 1
ATOM 705 N N . GLN A 1 89 ? -7.702 -1.889 5.286 1.00 92.50 89 GLN A N 1
ATOM 706 C CA . GLN A 1 89 ? -7.232 -0.969 4.246 1.00 92.50 89 GLN A CA 1
ATOM 707 C C . GLN A 1 89 ? -5.769 -1.215 3.877 1.00 92.50 89 GLN A C 1
ATOM 709 O O . GLN A 1 89 ? -5.403 -1.127 2.705 1.00 92.50 89 GLN A O 1
ATOM 714 N N . ASP A 1 90 ? -4.932 -1.520 4.864 1.00 91.56 90 ASP A N 1
ATOM 715 C CA . ASP A 1 90 ? -3.542 -1.881 4.626 1.00 91.56 90 ASP A CA 1
ATOM 716 C C . ASP A 1 90 ? -3.419 -3.202 3.852 1.00 91.56 90 ASP A C 1
ATOM 718 O O . ASP A 1 90 ? -2.754 -3.251 2.816 1.00 91.56 90 ASP A O 1
ATOM 722 N N . TYR A 1 91 ? -4.160 -4.237 4.254 1.00 91.81 91 TYR A N 1
ATOM 723 C CA . TYR A 1 91 ? -4.235 -5.496 3.512 1.00 91.81 91 TYR A CA 1
ATOM 724 C C . TYR A 1 91 ? -4.664 -5.291 2.049 1.00 91.81 91 TYR A C 1
ATOM 726 O O . TYR A 1 91 ? -4.014 -5.802 1.135 1.00 91.81 91 TYR A O 1
ATOM 734 N N . LEU A 1 92 ? -5.720 -4.508 1.807 1.00 92.69 92 LEU A N 1
ATOM 735 C CA . LEU A 1 92 ? -6.213 -4.225 0.456 1.00 92.69 92 LEU A CA 1
ATOM 736 C C . LEU A 1 92 ? -5.180 -3.474 -0.392 1.00 92.69 92 LEU A C 1
ATOM 738 O O . LEU A 1 92 ? -4.984 -3.812 -1.560 1.00 92.69 92 LEU A O 1
ATOM 742 N N . ALA A 1 93 ? -4.475 -2.501 0.190 1.00 93.38 93 ALA A N 1
ATOM 743 C CA . ALA A 1 93 ? -3.404 -1.791 -0.503 1.00 93.38 93 ALA A CA 1
ATOM 744 C C . ALA A 1 93 ? -2.265 -2.741 -0.910 1.00 93.38 93 ALA A C 1
ATOM 746 O O . ALA A 1 93 ? -1.812 -2.700 -2.056 1.00 93.38 93 ALA A O 1
ATOM 747 N N . ARG A 1 94 ? -1.850 -3.649 -0.013 1.00 95.25 94 ARG A N 1
ATOM 748 C CA . ARG A 1 94 ? -0.842 -4.678 -0.319 1.00 95.25 94 ARG A CA 1
ATOM 749 C C . ARG A 1 94 ? -1.304 -5.611 -1.437 1.00 95.25 94 ARG A C 1
ATOM 751 O O . ARG A 1 94 ? -0.524 -5.916 -2.338 1.00 95.25 94 ARG A O 1
ATOM 758 N N . MET A 1 95 ? -2.557 -6.066 -1.393 1.00 95.06 95 MET A N 1
ATOM 759 C CA . MET A 1 95 ? -3.125 -6.944 -2.421 1.00 95.06 95 MET A CA 1
ATOM 760 C C . MET A 1 95 ? -3.144 -6.279 -3.795 1.00 95.06 95 MET A C 1
ATOM 762 O O . MET A 1 95 ? -2.801 -6.925 -4.785 1.00 95.06 95 MET A O 1
ATOM 766 N N . GLU A 1 96 ? -3.477 -4.992 -3.853 1.00 96.00 96 GLU A N 1
ATOM 767 C CA . GLU A 1 96 ? -3.504 -4.239 -5.104 1.00 96.00 96 GLU A CA 1
ATOM 768 C C . GLU A 1 96 ? -2.102 -4.051 -5.695 1.00 96.00 96 GLU A C 1
ATOM 770 O O . GLU A 1 96 ? -1.893 -4.323 -6.878 1.00 96.00 96 GLU A O 1
ATOM 775 N N . VAL A 1 97 ? -1.113 -3.684 -4.873 1.00 96.94 97 VAL A N 1
ATOM 776 C CA . VAL A 1 97 ? 0.290 -3.623 -5.316 1.00 96.94 97 VAL A CA 1
ATOM 777 C C . VAL A 1 97 ? 0.749 -4.999 -5.806 1.00 96.94 97 VAL A C 1
ATOM 779 O O . VAL A 1 97 ? 1.230 -5.122 -6.928 1.00 96.94 97 VAL A O 1
ATOM 782 N N . ASN A 1 98 ? 0.517 -6.068 -5.038 1.00 96.38 98 ASN A N 1
ATOM 783 C CA . ASN A 1 98 ? 0.873 -7.434 -5.442 1.00 96.38 98 ASN A CA 1
ATOM 784 C C . ASN A 1 98 ? 0.206 -7.860 -6.761 1.00 96.38 98 ASN A C 1
ATOM 786 O O . ASN A 1 98 ? 0.811 -8.574 -7.562 1.00 96.38 98 ASN A O 1
ATOM 790 N N . ARG A 1 99 ? -1.044 -7.451 -7.000 1.00 97.38 99 ARG A N 1
ATOM 791 C CA . ARG A 1 99 ? -1.754 -7.709 -8.258 1.00 97.38 99 ARG A CA 1
ATOM 792 C C . ARG A 1 99 ? -1.051 -7.028 -9.431 1.00 97.38 99 ARG A C 1
ATOM 794 O O . ARG A 1 99 ? -0.773 -7.704 -10.417 1.00 97.38 99 ARG A O 1
ATOM 801 N N . LEU A 1 100 ? -0.706 -5.747 -9.303 1.00 96.81 100 LEU A N 1
ATOM 802 C CA . LEU A 1 100 ? 0.015 -4.996 -10.337 1.00 96.81 100 LEU A CA 1
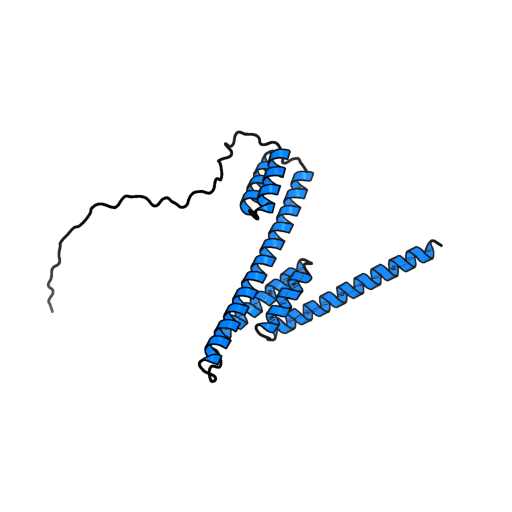ATOM 803 C C . LEU A 1 100 ? 1.405 -5.588 -10.617 1.00 96.81 100 LEU A C 1
ATOM 805 O O . LEU A 1 100 ? 1.774 -5.756 -11.776 1.00 96.81 100 LEU A O 1
ATOM 809 N N . ILE A 1 101 ? 2.140 -5.997 -9.577 1.00 94.75 101 ILE A N 1
ATOM 810 C CA . ILE A 1 101 ? 3.441 -6.671 -9.730 1.00 94.75 101 ILE A CA 1
ATOM 811 C C . ILE A 1 101 ? 3.288 -7.990 -10.505 1.00 94.75 101 ILE A C 1
ATOM 813 O O . ILE A 1 101 ? 4.083 -8.290 -11.395 1.00 94.75 101 ILE A O 1
ATOM 817 N N . ARG A 1 102 ? 2.253 -8.789 -10.210 1.00 96.00 102 ARG A N 1
ATOM 818 C CA . ARG A 1 102 ? 1.983 -10.028 -10.960 1.00 96.00 102 ARG A CA 1
ATOM 819 C C . ARG A 1 102 ? 1.665 -9.752 -12.428 1.00 96.00 102 ARG A C 1
ATOM 821 O O . ARG A 1 102 ? 2.169 -10.471 -13.285 1.00 96.00 102 ARG A O 1
ATOM 828 N N . GLN A 1 103 ? 0.882 -8.712 -12.714 1.00 95.06 103 GLN A N 1
ATOM 829 C CA . GLN A 1 103 ? 0.590 -8.295 -14.089 1.00 95.06 103 GLN A CA 1
ATOM 830 C C . GLN A 1 103 ? 1.870 -7.887 -14.829 1.00 95.06 103 GLN A C 1
ATOM 832 O O . GLN A 1 103 ? 2.129 -8.391 -15.918 1.00 95.06 103 GLN A O 1
ATOM 837 N N . ALA A 1 104 ? 2.716 -7.071 -14.202 1.00 93.12 104 ALA A N 1
ATOM 838 C CA . ALA A 1 104 ? 4.021 -6.696 -14.737 1.00 93.12 104 ALA A CA 1
ATOM 839 C C . ALA A 1 104 ? 4.912 -7.911 -15.050 1.00 93.12 104 ALA A C 1
ATOM 841 O O . ALA A 1 104 ? 5.451 -8.033 -16.150 1.00 93.12 104 ALA A O 1
ATOM 842 N N . ASN A 1 105 ? 5.026 -8.851 -14.109 1.00 92.31 105 ASN A N 1
ATOM 843 C CA . ASN A 1 105 ? 5.821 -10.064 -14.302 1.00 92.31 105 ASN A CA 1
ATOM 844 C C . ASN A 1 105 ? 5.259 -10.953 -15.420 1.00 92.31 105 ASN A C 1
ATOM 846 O O . ASN A 1 105 ? 6.027 -11.547 -16.176 1.00 92.31 105 ASN A O 1
ATOM 850 N N . ALA A 1 106 ? 3.933 -11.035 -15.555 1.00 91.94 106 ALA A N 1
ATOM 851 C CA . ALA A 1 106 ? 3.296 -11.764 -16.645 1.00 91.94 106 ALA A CA 1
ATOM 852 C C . ALA A 1 106 ? 3.613 -11.136 -18.012 1.00 91.94 106 ALA A C 1
ATOM 854 O O . ALA A 1 106 ? 3.940 -11.869 -18.945 1.00 91.94 106 ALA A O 1
ATOM 855 N N . LEU A 1 107 ? 3.592 -9.801 -18.126 1.00 90.19 107 LEU A N 1
ATOM 856 C CA . LEU A 1 107 ? 3.998 -9.103 -19.353 1.00 90.19 107 LEU A CA 1
ATOM 857 C C . LEU A 1 107 ? 5.464 -9.366 -19.698 1.00 90.19 107 LEU A C 1
ATOM 859 O O . LEU A 1 107 ? 5.771 -9.728 -20.833 1.00 90.19 107 LEU A O 1
ATOM 863 N N . LYS A 1 108 ? 6.357 -9.270 -18.707 1.00 87.44 108 LYS A N 1
ATOM 864 C CA . LYS A 1 108 ? 7.787 -9.555 -18.880 1.00 87.44 108 LYS A CA 1
ATOM 865 C C . LYS A 1 108 ? 8.013 -10.981 -19.397 1.00 87.44 108 LYS A C 1
ATOM 867 O O . LYS A 1 108 ? 8.737 -11.178 -20.370 1.00 87.44 108 LYS A O 1
ATOM 872 N N . ARG A 1 109 ? 7.330 -11.975 -18.817 1.00 87.94 109 ARG A N 1
ATOM 873 C CA . ARG A 1 109 ? 7.382 -13.376 -19.280 1.00 87.94 109 ARG A CA 1
ATOM 874 C C . ARG A 1 109 ? 6.870 -13.542 -20.713 1.00 87.94 109 ARG A C 1
ATOM 876 O O . ARG A 1 109 ? 7.509 -14.236 -21.500 1.00 87.94 109 ARG A O 1
ATOM 883 N N . LYS A 1 110 ? 5.745 -12.907 -21.067 1.00 87.25 110 LYS A N 1
ATOM 884 C CA . LYS A 1 110 ? 5.203 -12.940 -22.438 1.00 87.25 110 LYS A CA 1
ATOM 885 C C . LYS A 1 110 ? 6.189 -12.356 -23.450 1.00 87.25 110 LYS A C 1
ATOM 887 O O . LYS A 1 110 ? 6.390 -12.961 -24.500 1.00 87.25 110 LYS A O 1
ATOM 892 N N . HIS A 1 111 ? 6.820 -11.228 -23.121 1.00 85.81 111 HIS A N 1
ATOM 893 C CA . HIS A 1 111 ? 7.816 -10.594 -23.982 1.00 85.81 111 HIS A CA 1
ATOM 894 C C . HIS A 1 111 ? 9.005 -11.523 -24.250 1.00 85.81 111 HIS A C 1
ATOM 896 O O . HIS A 1 111 ? 9.292 -11.798 -25.411 1.00 85.81 111 HIS A O 1
ATOM 902 N N . TYR A 1 112 ? 9.635 -12.081 -23.210 1.00 85.38 112 TYR A N 1
ATOM 903 C CA . TYR A 1 112 ? 10.765 -12.996 -23.412 1.00 85.38 112 TYR A CA 1
ATOM 904 C C . TYR A 1 112 ? 10.381 -14.262 -24.172 1.00 85.38 112 TYR A C 1
ATOM 906 O O . TYR A 1 112 ? 11.148 -14.712 -25.013 1.00 85.38 112 TYR A O 1
ATOM 914 N N . ARG A 1 113 ? 9.183 -14.814 -23.937 1.00 87.62 113 ARG A N 1
ATOM 915 C CA . ARG A 1 113 ? 8.710 -15.984 -24.689 1.00 87.62 113 ARG A CA 1
ATOM 916 C C . ARG A 1 113 ? 8.556 -15.688 -26.182 1.00 87.62 113 ARG A C 1
ATOM 918 O O . ARG A 1 113 ? 8.838 -16.565 -26.989 1.00 87.62 113 ARG A O 1
ATOM 925 N N . ARG A 1 114 ? 8.090 -14.489 -26.551 1.00 85.94 114 ARG A N 1
ATOM 926 C CA . ARG A 1 114 ? 8.000 -14.068 -27.959 1.00 85.94 114 ARG A CA 1
ATOM 927 C C . ARG A 1 114 ? 9.385 -13.792 -28.540 1.00 85.94 114 ARG A C 1
ATOM 929 O O . ARG A 1 114 ? 9.695 -14.348 -29.580 1.00 85.94 114 ARG A O 1
ATOM 936 N N . LYS A 1 115 ? 10.238 -13.059 -27.821 1.00 85.44 115 LYS A N 1
ATOM 937 C CA . LYS A 1 115 ? 11.613 -12.757 -28.247 1.00 85.44 115 LYS A CA 1
ATOM 938 C C . LYS A 1 115 ? 12.481 -14.008 -28.441 1.00 85.44 115 LYS A C 1
ATOM 940 O O . LYS A 1 115 ? 13.324 -14.041 -29.322 1.00 85.44 115 LYS A O 1
ATOM 945 N N . ALA A 1 116 ? 12.259 -15.053 -27.641 1.00 87.25 116 ALA A N 1
ATOM 946 C CA . ALA A 1 116 ? 12.937 -16.339 -27.807 1.00 87.25 116 ALA A CA 1
ATOM 947 C C . ALA A 1 116 ? 12.504 -17.094 -29.078 1.00 87.25 116 ALA A C 1
ATOM 949 O O . ALA A 1 116 ? 13.265 -17.910 -29.580 1.00 87.25 116 ALA A O 1
ATOM 950 N N . LYS A 1 117 ? 11.285 -16.849 -29.578 1.00 90.38 117 LYS A N 1
ATOM 951 C CA . LYS A 1 117 ? 10.784 -17.430 -30.835 1.00 90.38 117 LYS A CA 1
ATOM 952 C C . LYS A 1 117 ? 11.133 -16.576 -32.051 1.00 90.38 117 LYS A C 1
ATOM 954 O O . LYS A 1 117 ? 11.337 -17.115 -33.127 1.00 90.38 117 LYS A O 1
ATOM 959 N N . ASP A 1 118 ? 11.166 -15.264 -31.862 1.00 87.69 118 ASP A N 1
ATOM 960 C CA . ASP A 1 118 ? 11.473 -14.269 -32.878 1.00 87.69 118 ASP A CA 1
ATOM 961 C C . ASP A 1 118 ? 12.402 -13.205 -32.268 1.00 87.69 118 ASP A C 1
ATOM 963 O O . ASP A 1 118 ? 11.934 -12.307 -31.557 1.00 87.69 118 ASP A O 1
ATOM 967 N N . PRO A 1 119 ? 13.721 -13.292 -32.519 1.00 84.81 119 PRO A N 1
ATOM 968 C CA . PRO A 1 119 ? 14.695 -12.334 -32.004 1.00 84.81 119 PRO A CA 1
ATOM 969 C C . PRO A 1 119 ? 14.456 -10.887 -32.459 1.00 84.81 119 PRO A C 1
ATOM 971 O O . PRO A 1 119 ? 14.900 -9.967 -31.769 1.00 84.81 119 PRO A O 1
ATOM 974 N N . SER A 1 120 ? 13.741 -10.680 -33.574 1.00 83.44 120 SER A N 1
ATOM 975 C CA . SER A 1 120 ? 13.401 -9.355 -34.112 1.00 83.44 120 SER A CA 1
ATOM 976 C C . SER A 1 120 ? 12.197 -8.705 -33.411 1.00 83.44 120 SER A C 1
ATOM 978 O O . SER A 1 120 ? 11.920 -7.516 -33.596 1.00 83.44 120 SER A O 1
ATOM 980 N N . TYR A 1 121 ? 11.504 -9.448 -32.538 1.00 80.12 121 TYR A N 1
ATOM 981 C CA . TYR A 1 121 ? 10.347 -8.955 -31.799 1.00 80.12 121 TYR A CA 1
ATOM 982 C C . TYR A 1 121 ? 10.721 -7.865 -30.779 1.00 80.12 121 TYR A C 1
ATOM 984 O O . TYR A 1 121 ? 11.204 -8.138 -29.674 1.00 80.12 121 TYR A O 1
ATOM 992 N N . ASN A 1 122 ? 10.384 -6.616 -31.110 1.00 70.12 122 ASN A N 1
ATOM 993 C CA . ASN A 1 122 ? 10.653 -5.440 -30.273 1.00 70.12 122 ASN A CA 1
ATOM 994 C C . ASN A 1 122 ? 9.487 -5.015 -29.352 1.00 70.12 122 ASN A C 1
ATOM 996 O O . ASN A 1 122 ? 9.658 -4.132 -28.514 1.00 70.12 122 ASN A O 1
ATOM 1000 N N . GLY A 1 123 ? 8.341 -5.709 -29.395 1.00 66.44 123 GLY A N 1
ATOM 1001 C CA . GLY A 1 123 ? 7.331 -5.680 -28.326 1.00 66.44 123 GLY A CA 1
ATOM 1002 C C . GLY A 1 123 ? 6.120 -4.752 -28.506 1.00 66.44 123 GLY A C 1
ATOM 1003 O O . GLY A 1 123 ? 6.225 -3.537 -28.398 1.00 66.44 123 GLY A O 1
ATOM 1004 N N . GLU A 1 124 ? 4.917 -5.335 -28.590 1.00 68.38 124 GLU A N 1
ATOM 1005 C CA . GLU A 1 124 ? 3.628 -4.605 -28.610 1.00 68.38 124 GLU A CA 1
ATOM 1006 C C . GLU A 1 124 ? 3.099 -4.211 -27.212 1.00 68.38 124 GLU A C 1
ATOM 1008 O O . GLU A 1 124 ? 2.217 -3.365 -27.081 1.00 68.38 124 GLU A O 1
ATOM 1013 N N . HIS A 1 125 ? 3.645 -4.783 -26.133 1.00 73.75 125 HIS A N 1
ATOM 1014 C CA . HIS A 1 125 ? 3.108 -4.624 -24.767 1.00 73.75 125 HIS A CA 1
ATOM 1015 C C . HIS A 1 125 ? 3.610 -3.373 -24.020 1.00 73.75 125 HIS A C 1
ATOM 1017 O O . HIS A 1 125 ? 3.420 -3.244 -22.807 1.00 73.75 125 HIS A O 1
ATOM 1023 N N . TRP A 1 126 ? 4.261 -2.437 -24.715 1.00 79.88 126 TRP A N 1
ATOM 1024 C CA . TRP A 1 126 ? 4.865 -1.253 -24.096 1.00 79.88 126 TRP A CA 1
ATOM 1025 C C . TRP A 1 126 ? 3.818 -0.341 -23.436 1.00 79.88 126 TRP A C 1
ATOM 1027 O O . TRP A 1 126 ? 4.041 0.168 -22.337 1.00 79.88 126 TRP A O 1
ATOM 1037 N N . ARG A 1 127 ? 2.636 -0.194 -24.054 1.00 87.81 127 ARG A N 1
ATOM 1038 C CA . ARG A 1 127 ? 1.532 0.614 -23.506 1.00 87.81 127 ARG A CA 1
ATOM 1039 C C . ARG A 1 127 ? 1.020 0.046 -22.185 1.00 87.81 127 ARG A C 1
ATOM 1041 O O . ARG A 1 127 ? 0.818 0.793 -21.229 1.00 87.81 127 ARG A O 1
ATOM 1048 N N . GLU A 1 128 ? 0.856 -1.273 -22.110 1.00 90.88 128 GLU A N 1
ATOM 1049 C CA . GLU A 1 128 ? 0.409 -1.964 -20.896 1.00 90.88 128 GLU A CA 1
ATOM 1050 C C . GLU A 1 128 ? 1.447 -1.829 -19.771 1.00 90.88 128 GLU A C 1
ATOM 1052 O O . GLU A 1 128 ? 1.088 -1.534 -18.628 1.00 90.88 128 GLU A O 1
ATOM 1057 N N . ALA A 1 129 ? 2.739 -1.959 -20.095 1.00 91.06 129 ALA A N 1
ATOM 1058 C CA . ALA A 1 129 ? 3.826 -1.757 -19.138 1.00 91.06 129 ALA A CA 1
ATOM 1059 C C . ALA A 1 129 ? 3.838 -0.324 -18.573 1.00 91.06 129 ALA A C 1
ATOM 1061 O O . ALA A 1 129 ? 3.957 -0.151 -17.359 1.00 91.06 129 ALA A O 1
ATOM 1062 N N . ILE A 1 130 ? 3.631 0.696 -19.417 1.00 92.81 130 ILE A N 1
ATOM 1063 C CA . ILE A 1 130 ? 3.514 2.098 -18.980 1.00 92.81 130 ILE A CA 1
ATOM 1064 C C . ILE A 1 130 ? 2.319 2.304 -18.049 1.00 92.81 130 ILE A C 1
ATOM 1066 O O . ILE A 1 130 ? 2.423 3.007 -17.044 1.00 92.81 130 ILE A O 1
ATOM 1070 N N . GLN A 1 131 ? 1.161 1.729 -18.369 1.00 95.31 131 GLN A N 1
ATOM 1071 C CA . GLN A 1 131 ? -0.025 1.883 -17.525 1.00 95.31 131 GLN A CA 1
ATOM 1072 C C . GLN A 1 131 ? 0.173 1.226 -16.156 1.00 95.31 131 GLN A C 1
ATOM 1074 O O . GLN A 1 131 ? -0.180 1.813 -15.129 1.00 95.31 131 GLN A O 1
ATOM 1079 N N . ILE A 1 132 ? 0.758 0.026 -16.124 1.00 95.81 132 ILE A N 1
ATOM 1080 C CA . ILE A 1 132 ? 1.062 -0.672 -14.871 1.00 95.81 132 ILE A CA 1
ATOM 1081 C C . ILE A 1 132 ? 2.103 0.104 -14.064 1.00 95.81 132 ILE A C 1
ATOM 1083 O O . ILE A 1 132 ? 1.925 0.253 -12.855 1.00 95.81 132 ILE A O 1
ATOM 1087 N N . SER A 1 133 ? 3.147 0.637 -14.706 1.00 96.25 133 SER A N 1
ATOM 1088 C CA . SER A 1 133 ? 4.176 1.408 -14.010 1.00 96.25 133 SER A CA 1
ATOM 1089 C C . SER A 1 133 ? 3.610 2.686 -13.389 1.00 96.25 133 SER A C 1
ATOM 1091 O O . SER A 1 133 ? 3.831 2.931 -12.206 1.00 96.25 133 SER A O 1
ATOM 1093 N N . LYS A 1 134 ? 2.775 3.441 -14.116 1.00 96.94 134 LYS A N 1
ATOM 1094 C CA . LYS A 1 134 ? 2.068 4.613 -13.569 1.00 96.94 134 LYS A CA 1
ATOM 1095 C C . LYS A 1 134 ? 1.195 4.244 -12.369 1.00 96.94 134 LYS A C 1
ATOM 1097 O O . LYS A 1 134 ? 1.292 4.869 -11.319 1.00 96.94 134 LYS A O 1
ATOM 1102 N N . ARG A 1 135 ? 0.405 3.170 -12.478 1.00 97.44 135 ARG A N 1
ATOM 1103 C CA . ARG A 1 135 ? -0.434 2.690 -11.368 1.00 97.44 135 ARG A CA 1
ATOM 1104 C C . ARG A 1 135 ? 0.391 2.276 -10.150 1.00 97.44 135 ARG A C 1
ATOM 1106 O O . ARG A 1 135 ? -0.008 2.574 -9.028 1.00 97.44 135 ARG A O 1
ATOM 1113 N N . LEU A 1 136 ? 1.519 1.594 -10.348 1.00 97.81 136 LEU A N 1
ATOM 1114 C CA . LEU A 1 136 ? 2.436 1.240 -9.263 1.00 97.81 136 LEU A CA 1
ATOM 1115 C C . LEU A 1 136 ? 3.009 2.491 -8.590 1.00 97.81 136 LEU A C 1
ATOM 1117 O O . LEU A 1 136 ? 3.007 2.555 -7.362 1.00 97.81 136 LEU A O 1
ATOM 1121 N N . ALA A 1 137 ? 3.412 3.496 -9.372 1.00 97.19 137 ALA A N 1
ATOM 1122 C CA . ALA A 1 137 ? 3.907 4.759 -8.840 1.00 97.19 137 ALA A CA 1
ATOM 1123 C C . ALA A 1 137 ? 2.845 5.484 -7.996 1.00 97.19 137 ALA A C 1
ATOM 1125 O O . ALA A 1 137 ? 3.108 5.838 -6.848 1.00 97.19 137 ALA A O 1
ATOM 1126 N N . ASP A 1 138 ? 1.614 5.597 -8.500 1.00 97.56 138 ASP A N 1
ATOM 1127 C CA . ASP A 1 138 ? 0.504 6.218 -7.770 1.00 97.56 138 ASP A CA 1
ATOM 1128 C C . ASP A 1 138 ? 0.198 5.494 -6.452 1.00 97.56 138 ASP A C 1
ATOM 1130 O O . ASP A 1 138 ? -0.050 6.121 -5.418 1.00 97.56 138 ASP A O 1
ATOM 1134 N N . LYS A 1 139 ? 0.197 4.154 -6.464 1.00 97.25 139 LYS A N 1
ATOM 1135 C CA . LYS A 1 139 ? -0.021 3.352 -5.249 1.00 97.25 139 LYS A CA 1
ATOM 1136 C C . LYS A 1 139 ? 1.135 3.502 -4.267 1.00 97.25 139 LYS A C 1
ATOM 1138 O O . LYS A 1 139 ? 0.882 3.549 -3.065 1.00 97.25 139 LYS A O 1
ATOM 1143 N N . GLY A 1 140 ? 2.362 3.614 -4.765 1.00 96.69 140 GLY A N 1
ATOM 1144 C CA . GLY A 1 140 ? 3.548 3.870 -3.962 1.00 96.69 140 GLY A CA 1
ATOM 1145 C C . GLY A 1 140 ? 3.499 5.220 -3.251 1.00 96.69 140 GLY A C 1
ATOM 1146 O O . GLY A 1 140 ? 3.658 5.271 -2.034 1.00 96.69 140 GLY A O 1
ATOM 1147 N N . LEU A 1 141 ? 3.153 6.292 -3.967 1.00 97.00 141 LEU A N 1
ATOM 1148 C CA . LEU A 1 141 ? 2.981 7.626 -3.379 1.00 97.00 141 LEU A CA 1
ATOM 1149 C C . LEU A 1 141 ? 1.858 7.658 -2.331 1.00 97.00 141 LEU A C 1
ATOM 1151 O O . LEU A 1 141 ? 2.032 8.224 -1.254 1.00 97.00 141 LEU A O 1
ATOM 1155 N N . LYS A 1 142 ? 0.728 6.987 -2.592 1.00 96.38 142 LYS A N 1
ATOM 1156 C CA . LYS A 1 142 ? -0.360 6.855 -1.603 1.00 96.38 142 LYS A CA 1
ATOM 1157 C C . LYS A 1 142 ? 0.068 6.061 -0.368 1.00 96.38 142 LYS A C 1
ATOM 1159 O O . LYS A 1 142 ? -0.327 6.397 0.745 1.00 96.38 142 LYS A O 1
ATOM 1164 N N . ALA A 1 143 ? 0.866 5.007 -0.542 1.00 95.25 143 ALA A N 1
ATOM 1165 C CA . ALA A 1 143 ? 1.416 4.244 0.574 1.00 95.25 143 ALA A CA 1
ATOM 1166 C C . ALA A 1 143 ? 2.390 5.094 1.406 1.00 95.25 143 ALA A C 1
ATOM 1168 O O . ALA A 1 143 ? 2.322 5.051 2.632 1.00 95.25 143 ALA A O 1
ATOM 1169 N N . MET A 1 144 ? 3.219 5.911 0.753 1.00 94.88 144 MET A N 1
ATOM 1170 C CA . MET A 1 144 ? 4.140 6.847 1.403 1.00 94.88 144 MET A CA 1
ATOM 1171 C C . MET A 1 144 ? 3.383 7.868 2.260 1.00 94.88 144 MET A C 1
ATOM 1173 O O . MET A 1 144 ? 3.667 7.993 3.447 1.00 94.88 144 MET A O 1
ATOM 1177 N N . GLN A 1 145 ? 2.353 8.515 1.702 1.00 93.94 145 GLN A N 1
ATOM 1178 C CA . GLN A 1 145 ? 1.490 9.457 2.433 1.00 93.94 145 GLN A CA 1
ATOM 1179 C C . GLN A 1 145 ? 0.792 8.815 3.640 1.00 93.94 145 GLN A C 1
ATOM 1181 O O . GLN A 1 145 ? 0.563 9.468 4.651 1.00 93.94 145 GLN A O 1
ATOM 1186 N N . ALA A 1 146 ? 0.474 7.522 3.552 1.00 91.00 146 ALA A N 1
ATOM 1187 C CA . ALA A 1 146 ? -0.126 6.760 4.642 1.00 91.00 146 ALA A CA 1
ATOM 1188 C C . ALA A 1 146 ? 0.896 6.227 5.672 1.00 91.00 146 ALA A C 1
ATOM 1190 O O . ALA A 1 146 ? 0.518 5.416 6.519 1.00 91.00 146 ALA A O 1
ATOM 1191 N N . GLY A 1 147 ? 2.179 6.607 5.579 1.00 91.44 147 GLY A N 1
ATOM 1192 C CA . GLY A 1 147 ? 3.247 6.146 6.476 1.00 91.44 147 GLY A CA 1
ATOM 1193 C C . GLY A 1 147 ? 3.666 4.685 6.266 1.00 91.44 147 GLY A C 1
ATOM 1194 O O . GLY A 1 147 ? 4.276 4.077 7.141 1.00 91.44 147 GLY A O 1
ATOM 1195 N N . ARG A 1 148 ? 3.329 4.081 5.121 1.00 92.38 148 ARG A N 1
ATOM 1196 C CA . ARG A 1 148 ? 3.598 2.666 4.803 1.00 92.38 148 ARG A CA 1
ATOM 1197 C C . ARG A 1 148 ? 4.870 2.542 3.963 1.00 92.38 148 ARG A C 1
ATOM 1199 O O . ARG A 1 148 ? 4.808 2.113 2.809 1.00 92.38 148 ARG A O 1
ATOM 1206 N N . SER A 1 149 ? 6.010 2.920 4.539 1.00 91.88 149 SER A N 1
ATOM 1207 C CA . SER A 1 149 ? 7.316 3.013 3.858 1.00 91.88 149 SER A CA 1
ATOM 1208 C C . SER A 1 149 ? 7.682 1.757 3.057 1.00 91.88 149 SER A C 1
ATOM 1210 O O . SER A 1 149 ? 7.931 1.858 1.861 1.00 91.88 149 SER A O 1
ATOM 1212 N N . ASN A 1 150 ? 7.596 0.566 3.657 1.00 94.00 150 ASN A N 1
ATOM 1213 C CA . ASN A 1 150 ? 7.946 -0.698 2.986 1.00 94.00 150 ASN A CA 1
ATOM 1214 C C . ASN A 1 150 ? 7.063 -0.998 1.761 1.00 94.00 150 ASN A C 1
ATOM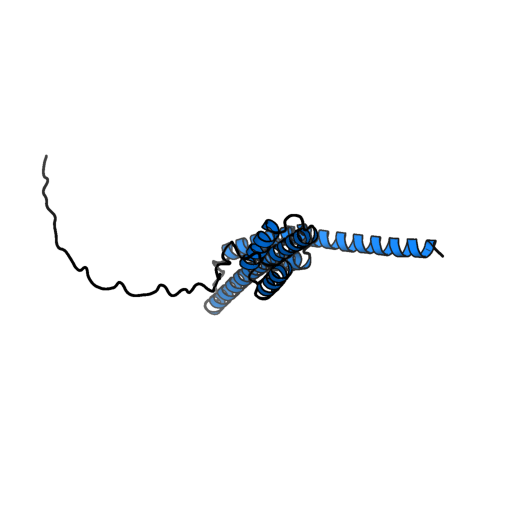 1216 O O . ASN A 1 150 ? 7.515 -1.566 0.766 1.00 94.00 150 ASN A O 1
ATOM 1220 N N . LEU A 1 151 ? 5.773 -0.648 1.828 1.00 95.75 151 L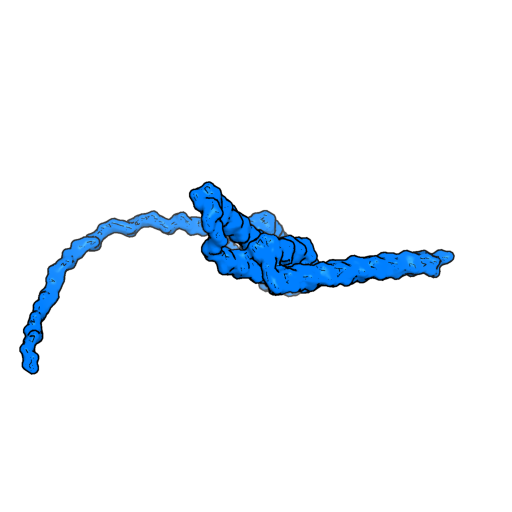EU A N 1
ATOM 1221 C CA . LEU A 1 151 ? 4.856 -0.843 0.704 1.00 95.75 151 LEU A CA 1
ATOM 1222 C C . LEU A 1 151 ? 5.115 0.188 -0.400 1.00 95.75 151 LEU A C 1
ATOM 1224 O O . LEU A 1 151 ? 5.031 -0.158 -1.579 1.00 95.75 151 LEU A O 1
ATOM 1228 N N . ALA A 1 152 ? 5.425 1.428 -0.012 1.00 96.69 152 ALA A N 1
ATOM 1229 C CA . ALA A 1 152 ? 5.786 2.499 -0.931 1.00 96.69 152 ALA A CA 1
ATOM 1230 C C . ALA A 1 152 ? 7.055 2.156 -1.714 1.00 96.69 152 ALA A C 1
ATOM 1232 O O . ALA A 1 152 ? 7.022 2.175 -2.942 1.00 96.69 152 ALA A O 1
ATOM 1233 N N . GLU A 1 153 ? 8.111 1.745 -1.011 1.00 96.62 153 GLU A N 1
ATOM 1234 C CA . GLU A 1 153 ? 9.388 1.311 -1.583 1.00 96.62 153 GLU A CA 1
ATOM 1235 C C . GLU A 1 153 ? 9.181 0.247 -2.654 1.00 96.62 153 GLU A C 1
ATOM 1237 O O . GLU A 1 153 ? 9.501 0.447 -3.824 1.00 96.62 153 GLU A O 1
ATOM 1242 N N . ARG A 1 154 ? 8.520 -0.851 -2.277 1.00 96.50 154 ARG A N 1
ATOM 1243 C CA . ARG A 1 154 ? 8.280 -1.976 -3.178 1.00 96.50 154 ARG A CA 1
ATOM 1244 C C . ARG A 1 154 ? 7.466 -1.586 -4.413 1.00 96.50 154 ARG A C 1
ATOM 1246 O O . ARG A 1 154 ? 7.709 -2.108 -5.501 1.00 96.50 154 ARG A O 1
ATOM 1253 N N . ALA A 1 155 ? 6.465 -0.720 -4.257 1.00 97.25 155 ALA A N 1
ATOM 1254 C CA . ALA A 1 155 ? 5.638 -0.271 -5.372 1.00 97.25 155 ALA A CA 1
ATOM 1255 C C . ALA A 1 155 ? 6.411 0.666 -6.315 1.00 97.25 155 ALA A C 1
ATOM 1257 O O . ALA A 1 155 ? 6.347 0.486 -7.531 1.00 97.25 155 ALA A O 1
ATOM 1258 N N . LEU A 1 156 ? 7.161 1.628 -5.769 1.00 97.31 156 LEU A N 1
ATOM 1259 C CA . LEU A 1 156 ? 7.910 2.620 -6.543 1.00 97.31 156 LEU A CA 1
ATOM 1260 C C . LEU A 1 156 ? 9.103 2.004 -7.259 1.00 97.31 156 LEU A C 1
ATOM 1262 O O . LEU A 1 156 ? 9.275 2.228 -8.456 1.00 97.31 156 LEU A O 1
ATOM 1266 N N . GLU A 1 157 ? 9.856 1.150 -6.578 1.00 96.50 157 GLU A N 1
ATOM 1267 C CA . GLU A 1 157 ? 10.954 0.413 -7.188 1.00 96.50 157 GLU A CA 1
ATOM 1268 C C . GLU A 1 157 ? 10.450 -0.453 -8.350 1.00 96.50 157 GLU A C 1
ATOM 1270 O O . GLU A 1 157 ? 10.989 -0.406 -9.460 1.00 96.50 157 GLU A O 1
ATOM 1275 N N . MET A 1 158 ? 9.355 -1.196 -8.141 1.00 96.06 158 MET A N 1
ATOM 1276 C CA . MET A 1 158 ? 8.782 -1.990 -9.222 1.00 96.06 158 MET A CA 1
ATOM 1277 C C . MET A 1 158 ? 8.252 -1.110 -10.357 1.00 96.06 158 MET A C 1
ATOM 1279 O O . MET A 1 158 ? 8.371 -1.494 -11.516 1.00 96.06 158 MET A O 1
ATOM 1283 N N . SER A 1 159 ? 7.699 0.070 -10.067 1.00 97.06 159 SER A N 1
ATOM 1284 C CA . SER A 1 159 ? 7.222 0.980 -11.114 1.00 97.06 159 SER A CA 1
ATOM 1285 C C . SER A 1 159 ? 8.333 1.333 -12.108 1.00 97.06 159 SER A C 1
ATOM 1287 O O . SER A 1 159 ? 8.135 1.213 -13.317 1.00 97.06 159 SER A O 1
ATOM 1289 N N . VAL A 1 160 ? 9.529 1.658 -11.613 1.00 96.50 160 VAL A N 1
ATOM 1290 C CA . VAL A 1 160 ? 10.680 2.016 -12.449 1.00 96.50 160 VAL A CA 1
ATOM 1291 C C . VAL A 1 160 ? 11.251 0.797 -13.165 1.00 96.50 160 VAL A C 1
ATOM 1293 O O . VAL A 1 160 ? 11.548 0.886 -14.357 1.00 96.50 160 VAL A O 1
ATOM 1296 N N . ARG A 1 161 ? 11.322 -0.361 -12.491 1.00 94.31 161 ARG A N 1
ATOM 1297 C CA . ARG A 1 161 ? 11.754 -1.630 -13.107 1.00 94.31 161 ARG A CA 1
ATOM 1298 C C . ARG A 1 161 ? 10.846 -2.080 -14.253 1.00 94.31 161 ARG A C 1
ATOM 1300 O O . ARG A 1 161 ? 11.328 -2.686 -15.204 1.00 94.31 161 ARG A O 1
ATOM 1307 N N . VAL A 1 162 ? 9.539 -1.836 -14.148 1.00 92.94 162 VAL A N 1
ATOM 1308 C CA . VAL A 1 162 ? 8.572 -2.188 -15.198 1.00 92.94 162 VAL A CA 1
ATOM 1309 C C . VAL A 1 162 ? 8.718 -1.259 -16.386 1.00 92.94 162 VAL A C 1
ATOM 1311 O O . VAL A 1 162 ? 8.811 -1.726 -17.518 1.00 92.94 162 VAL A O 1
ATOM 1314 N N . HIS A 1 163 ? 8.726 0.048 -16.130 1.00 93.25 163 HIS A N 1
ATOM 1315 C CA . HIS A 1 163 ? 9.011 1.031 -17.158 1.00 93.25 163 HIS A CA 1
ATOM 1316 C C . HIS A 1 163 ? 9.461 2.358 -16.538 1.00 93.25 163 HIS A C 1
ATOM 1318 O O . HIS A 1 163 ? 8.713 3.034 -15.821 1.00 93.25 163 HIS A O 1
ATOM 1324 N N . SER A 1 164 ? 10.686 2.747 -16.875 1.00 94.00 164 SER A N 1
ATOM 1325 C CA . SER A 1 164 ? 11.326 3.966 -16.401 1.00 94.00 164 SER A CA 1
ATOM 1326 C C . SER A 1 164 ? 10.927 5.148 -17.285 1.00 94.00 164 SER A C 1
ATOM 1328 O O . SER A 1 164 ? 11.340 5.234 -18.437 1.00 94.00 164 SER A O 1
ATOM 1330 N N . ASN A 1 165 ? 10.124 6.066 -16.749 1.00 93.31 165 ASN A N 1
ATOM 1331 C CA . ASN A 1 165 ? 9.753 7.315 -17.412 1.00 93.31 165 ASN A CA 1
ATOM 1332 C C . ASN A 1 165 ? 9.796 8.481 -16.416 1.00 93.31 165 ASN A C 1
ATOM 1334 O O . ASN A 1 165 ? 10.033 8.285 -15.223 1.00 93.31 165 ASN A O 1
ATOM 1338 N N . ARG A 1 166 ? 9.548 9.707 -16.893 1.00 95.12 166 ARG A N 1
ATOM 1339 C CA . ARG A 1 166 ? 9.567 10.915 -16.051 1.00 95.12 166 ARG A CA 1
ATOM 1340 C C . ARG A 1 166 ? 8.682 10.778 -14.806 1.00 95.12 166 ARG A C 1
ATOM 1342 O O . ARG A 1 166 ? 9.101 11.174 -13.724 1.00 95.12 166 ARG A O 1
ATOM 1349 N N . THR A 1 167 ? 7.491 10.193 -14.939 1.00 94.38 167 THR A N 1
ATOM 1350 C CA . THR A 1 167 ? 6.548 10.013 -13.826 1.00 94.38 167 THR A CA 1
ATOM 1351 C C . THR A 1 167 ? 7.077 9.032 -12.782 1.00 94.38 167 THR A C 1
ATOM 1353 O O . THR A 1 167 ? 7.092 9.361 -11.599 1.00 94.38 167 THR A O 1
ATOM 1356 N N . THR A 1 168 ? 7.529 7.844 -13.195 1.00 95.56 168 THR A N 1
ATOM 1357 C CA . THR A 1 168 ? 7.988 6.806 -12.257 1.00 95.56 168 THR A CA 1
ATOM 1358 C C . THR A 1 168 ? 9.303 7.197 -11.585 1.00 95.56 168 THR A C 1
ATOM 1360 O O . THR A 1 168 ? 9.429 7.039 -10.373 1.00 95.56 168 THR A O 1
ATOM 1363 N N . ARG A 1 169 ? 10.231 7.820 -12.327 1.00 95.44 169 ARG A N 1
ATOM 1364 C CA . ARG A 1 169 ? 11.474 8.386 -11.771 1.00 95.44 169 ARG A CA 1
ATOM 1365 C C . ARG A 1 169 ? 11.200 9.504 -10.773 1.00 95.44 169 ARG A C 1
ATOM 1367 O O . ARG A 1 169 ? 11.743 9.480 -9.678 1.00 95.44 169 ARG A O 1
ATOM 1374 N N . SER A 1 170 ? 10.324 10.451 -11.116 1.00 96.56 170 SER A N 1
ATOM 1375 C CA . SER A 1 170 ? 9.953 11.535 -10.199 1.00 96.56 170 SER A CA 1
ATOM 1376 C C . SER A 1 170 ? 9.290 11.001 -8.926 1.00 96.56 170 SER A C 1
ATOM 1378 O O . SER A 1 170 ? 9.584 11.481 -7.834 1.00 96.56 170 SER A O 1
ATOM 1380 N N . ALA A 1 171 ? 8.437 9.980 -9.038 1.00 95.12 171 ALA A N 1
ATOM 1381 C CA . ALA A 1 171 ? 7.820 9.349 -7.877 1.00 95.12 171 ALA A CA 1
ATOM 1382 C C . ALA A 1 171 ? 8.848 8.626 -6.989 1.00 95.12 171 ALA A C 1
ATOM 1384 O O . ALA A 1 171 ? 8.757 8.719 -5.766 1.00 95.12 171 ALA A O 1
ATOM 1385 N N . GLN A 1 172 ? 9.832 7.942 -7.585 1.00 95.56 172 GLN A N 1
ATOM 1386 C CA . GLN A 1 172 ? 10.926 7.314 -6.841 1.00 95.56 172 GLN A CA 1
ATOM 1387 C C . GLN A 1 172 ? 11.813 8.360 -6.153 1.00 95.56 172 GLN A C 1
ATOM 1389 O O . GLN A 1 172 ? 12.112 8.203 -4.975 1.00 95.56 172 GLN A O 1
ATOM 1394 N N . GLN A 1 173 ? 12.160 9.451 -6.840 1.00 97.00 173 GLN A N 1
ATOM 1395 C CA . GLN A 1 173 ? 12.960 10.541 -6.275 1.00 97.00 173 GLN A CA 1
ATOM 1396 C C . GLN A 1 173 ? 12.292 11.149 -5.034 1.00 97.00 173 GLN A C 1
ATOM 1398 O O . GLN A 1 173 ? 12.908 11.237 -3.977 1.00 97.00 173 GLN A O 1
ATOM 1403 N N . ARG A 1 174 ? 10.990 11.459 -5.121 1.00 95.94 174 ARG A N 1
ATOM 1404 C CA . ARG A 1 174 ? 10.203 11.956 -3.977 1.00 95.94 174 ARG A CA 1
ATOM 1405 C C . ARG A 1 174 ? 10.219 11.005 -2.782 1.00 95.94 174 ARG A C 1
ATOM 1407 O O . ARG A 1 174 ? 10.124 11.444 -1.641 1.00 95.94 174 ARG A O 1
ATOM 1414 N N . PHE A 1 175 ? 10.290 9.701 -3.035 1.00 95.50 175 PHE A N 1
ATOM 1415 C CA . PHE A 1 175 ? 10.372 8.706 -1.974 1.00 95.50 175 PHE A CA 1
ATOM 1416 C C . PHE A 1 175 ? 11.754 8.637 -1.327 1.00 95.50 175 PHE A C 1
ATOM 1418 O O . PHE A 1 175 ? 11.825 8.474 -0.111 1.00 95.50 175 PHE A O 1
ATOM 1425 N N . MET A 1 176 ? 12.826 8.810 -2.102 1.00 95.38 176 MET A N 1
ATOM 1426 C CA . MET A 1 176 ? 14.181 8.920 -1.556 1.00 95.38 176 MET A CA 1
ATOM 1427 C C . MET A 1 176 ? 14.300 10.145 -0.648 1.00 95.38 176 MET A C 1
ATOM 1429 O O . MET A 1 176 ? 14.654 10.000 0.517 1.00 95.38 176 MET A O 1
ATOM 1433 N N . GLU A 1 177 ? 13.848 11.311 -1.116 1.00 94.94 177 GLU A N 1
ATOM 1434 C CA . GLU A 1 177 ? 13.806 12.542 -0.310 1.00 94.94 177 GLU A CA 1
ATOM 1435 C C . GLU A 1 177 ? 12.971 12.367 0.969 1.00 94.94 177 GLU A C 1
ATOM 1437 O O . GLU A 1 177 ? 13.307 12.877 2.038 1.00 94.94 177 GLU A O 1
ATOM 1442 N N . PHE A 1 178 ? 11.856 11.634 0.884 1.00 94.00 178 PHE A N 1
ATOM 1443 C CA . PHE A 1 178 ? 11.048 11.304 2.055 1.00 94.00 178 PHE A CA 1
ATOM 1444 C C . PHE A 1 178 ? 11.812 10.422 3.055 1.00 94.00 178 PHE A C 1
ATOM 1446 O O . PHE A 1 178 ? 11.738 10.685 4.256 1.00 94.00 178 PHE A O 1
ATOM 1453 N N . LYS A 1 179 ? 12.534 9.394 2.585 1.00 92.88 179 LYS A N 1
ATOM 1454 C CA . LYS A 1 179 ? 13.359 8.525 3.439 1.00 92.88 179 LYS A CA 1
ATOM 1455 C C . LYS A 1 179 ? 14.472 9.311 4.128 1.00 92.88 179 LYS A C 1
ATOM 1457 O O . LYS A 1 179 ? 14.578 9.230 5.347 1.00 92.88 179 LYS A O 1
ATOM 1462 N N . GLU A 1 180 ? 15.201 10.135 3.384 1.00 92.75 180 GLU A N 1
ATOM 1463 C CA . GLU A 1 180 ? 16.269 10.989 3.922 1.00 92.75 180 GLU A CA 1
ATOM 1464 C C . GLU A 1 180 ? 15.749 11.902 5.041 1.00 92.75 180 GLU A C 1
ATOM 1466 O O . GLU A 1 180 ? 16.338 11.988 6.118 1.00 92.75 180 GLU A O 1
ATOM 1471 N N . ARG A 1 181 ? 14.581 12.530 4.843 1.00 92.62 181 ARG A N 1
ATOM 1472 C CA . ARG A 1 181 ? 13.947 13.361 5.882 1.00 92.62 181 ARG A CA 1
ATOM 1473 C C . ARG A 1 181 ? 13.550 12.562 7.123 1.00 92.62 181 ARG A C 1
ATOM 1475 O O . ARG A 1 181 ? 13.647 13.087 8.231 1.00 92.62 181 ARG A O 1
ATOM 1482 N N . GLN A 1 182 ? 13.075 11.327 6.959 1.00 90.12 182 GLN A N 1
ATOM 1483 C CA . GLN A 1 182 ? 12.718 10.456 8.085 1.00 90.12 182 GLN A CA 1
ATOM 1484 C C . GLN A 1 182 ? 13.954 10.035 8.883 1.00 90.12 182 GLN A C 1
ATOM 1486 O O . GLN A 1 182 ? 13.946 10.125 10.110 1.00 90.12 182 GLN A O 1
ATOM 1491 N N . GLU A 1 183 ? 15.020 9.630 8.196 1.00 91.31 183 GLU A N 1
ATOM 1492 C CA . GLU A 1 183 ? 16.292 9.253 8.816 1.00 91.31 183 GLU A CA 1
ATOM 1493 C C . GLU A 1 183 ? 16.903 10.437 9.569 1.00 91.31 183 GLU A C 1
ATOM 1495 O O . GLU A 1 183 ? 17.253 10.311 10.744 1.00 91.31 183 GLU A O 1
ATOM 1500 N N . PHE A 1 184 ? 16.925 11.618 8.947 1.00 92.75 184 PHE A N 1
ATOM 1501 C CA . PHE A 1 184 ? 17.382 12.843 9.594 1.00 92.75 184 PHE A CA 1
ATOM 1502 C C . PHE A 1 184 ? 16.563 13.178 10.850 1.00 92.75 184 PHE A C 1
ATOM 1504 O O . PHE A 1 184 ? 17.127 13.445 11.913 1.00 92.75 184 PHE A O 1
ATOM 1511 N N . ALA A 1 185 ? 15.231 13.110 10.774 1.00 90.88 185 ALA A N 1
ATOM 1512 C CA . ALA A 1 185 ? 14.369 13.353 11.930 1.00 90.88 185 ALA A CA 1
ATOM 1513 C C . ALA A 1 185 ? 14.618 12.346 13.068 1.00 90.88 185 ALA A C 1
ATOM 1515 O O . ALA A 1 185 ? 14.576 12.709 14.248 1.00 90.88 185 ALA A O 1
ATOM 1516 N N . GLU A 1 186 ? 14.904 11.084 12.739 1.00 91.38 186 GLU A N 1
ATOM 1517 C CA . GLU A 1 186 ? 15.245 10.067 13.731 1.00 91.38 186 GLU A CA 1
ATOM 1518 C C . GLU A 1 186 ? 16.597 10.344 14.398 1.00 91.38 186 GLU A C 1
ATOM 1520 O O . GLU A 1 186 ? 16.697 10.224 15.623 1.00 91.38 186 GLU A O 1
ATOM 1525 N N . LEU A 1 187 ? 17.606 10.751 13.623 1.00 91.38 187 LEU A N 1
ATOM 1526 C CA . LEU A 1 187 ? 18.918 11.149 14.135 1.00 91.38 187 LEU A CA 1
ATOM 1527 C C . LEU A 1 187 ? 18.804 12.335 15.095 1.00 91.38 187 LEU A C 1
ATOM 1529 O O . LEU A 1 187 ? 19.301 12.254 16.217 1.00 91.38 187 LEU A O 1
ATOM 1533 N N . VAL A 1 188 ? 18.068 13.386 14.720 1.00 91.50 188 VAL A N 1
ATOM 1534 C CA . VAL A 1 188 ? 17.821 14.546 15.596 1.00 91.50 188 VAL A CA 1
ATOM 1535 C C . VAL A 1 188 ? 17.121 14.120 16.886 1.00 91.50 188 VAL A C 1
ATOM 1537 O O . VAL A 1 188 ? 17.510 14.537 17.977 1.00 91.50 188 VAL A O 1
ATOM 1540 N N . ARG A 1 189 ? 16.110 13.247 16.796 1.00 91.44 189 ARG A N 1
ATOM 1541 C CA . ARG A 1 189 ? 15.401 12.737 17.978 1.00 91.44 189 ARG A CA 1
ATOM 1542 C C . ARG A 1 189 ? 16.322 11.929 18.898 1.00 91.44 189 ARG A C 1
ATOM 1544 O O . ARG A 1 189 ? 16.186 12.033 20.114 1.00 91.44 189 ARG A O 1
ATOM 1551 N N . LYS A 1 190 ? 17.226 11.115 18.344 1.00 90.06 190 LYS A N 1
ATOM 1552 C CA . LYS A 1 190 ? 18.229 10.371 19.124 1.00 90.06 190 LYS A CA 1
ATOM 1553 C C . LYS A 1 190 ? 19.232 11.322 19.777 1.00 90.06 190 LYS A C 1
ATOM 1555 O O . LYS A 1 190 ? 19.475 11.182 20.967 1.00 90.06 190 LYS A O 1
ATOM 1560 N N . GLY A 1 191 ? 19.733 12.312 19.038 1.00 88.44 191 GLY A N 1
ATOM 1561 C CA . GLY A 1 191 ? 20.652 13.327 19.558 1.00 88.44 191 GLY A CA 1
ATOM 1562 C C . GLY A 1 191 ? 20.067 14.108 20.736 1.00 88.44 191 GLY A C 1
ATOM 1563 O O . GLY A 1 191 ? 20.713 14.207 21.773 1.00 88.44 191 GLY A O 1
ATOM 1564 N N . ARG A 1 192 ? 18.810 14.568 20.629 1.00 86.25 192 ARG A N 1
ATOM 1565 C CA . ARG A 1 192 ? 18.111 15.257 21.733 1.00 86.25 192 ARG A CA 1
ATOM 1566 C C . ARG A 1 192 ? 17.996 14.393 22.985 1.00 86.25 192 ARG A C 1
ATOM 1568 O O . ARG A 1 192 ? 18.368 14.840 24.055 1.00 86.25 192 ARG A O 1
ATOM 1575 N N . LYS A 1 193 ? 17.595 13.125 22.839 1.00 82.94 193 LYS A N 1
ATOM 1576 C CA . LYS A 1 193 ? 17.523 12.198 23.979 1.00 82.94 193 LYS A CA 1
ATOM 1577 C C . LYS A 1 193 ? 18.863 12.021 24.693 1.00 82.94 193 LYS A C 1
ATOM 1579 O O . LYS A 1 193 ? 18.875 11.882 25.906 1.00 82.94 193 LYS A O 1
ATOM 1584 N N . MET A 1 194 ? 19.972 11.990 23.954 1.00 77.44 194 MET A N 1
ATOM 1585 C CA . MET A 1 194 ? 21.303 11.870 24.560 1.00 77.44 194 MET A CA 1
ATOM 1586 C C . MET A 1 194 ? 21.704 13.158 25.290 1.00 77.44 194 MET A C 1
ATOM 1588 O O . MET A 1 194 ? 22.277 13.072 26.371 1.00 77.44 194 MET A O 1
ATOM 1592 N N . ALA A 1 195 ? 21.362 14.326 24.735 1.00 74.94 195 ALA A N 1
ATOM 1593 C CA . ALA A 1 195 ? 21.584 15.618 25.383 1.00 74.94 195 ALA A CA 1
ATOM 1594 C C . ALA A 1 195 ? 20.774 15.752 26.687 1.00 74.94 195 ALA A C 1
ATOM 1596 O O . ALA A 1 195 ? 21.348 16.103 27.715 1.00 74.94 195 ALA A O 1
ATOM 1597 N N . ASP A 1 196 ? 19.493 15.369 26.671 1.00 76.56 196 ASP A N 1
ATOM 1598 C CA . ASP A 1 196 ? 18.615 15.406 27.850 1.00 76.56 196 ASP A CA 1
ATOM 1599 C C . ASP A 1 196 ? 19.154 14.501 28.982 1.00 76.56 196 ASP A C 1
ATOM 1601 O O . ASP A 1 196 ? 19.227 14.914 30.137 1.00 76.56 196 ASP A O 1
ATOM 1605 N N . ILE A 1 197 ? 19.636 13.293 28.647 1.00 70.75 197 ILE A N 1
ATOM 1606 C CA . ILE A 1 197 ? 20.257 12.365 29.615 1.00 70.75 197 ILE A CA 1
ATOM 1607 C C . ILE A 1 197 ? 21.564 12.933 30.191 1.00 70.75 197 ILE A C 1
ATOM 1609 O O . I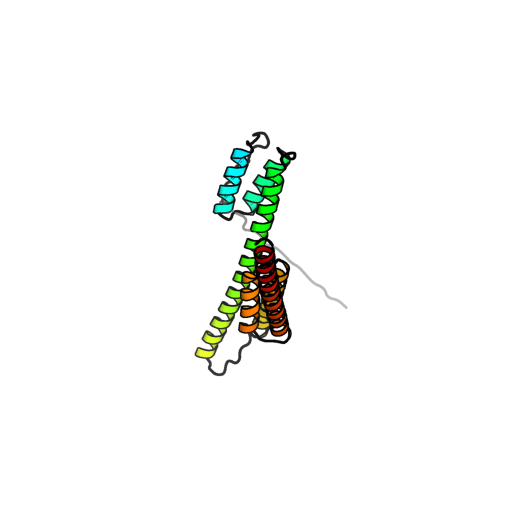LE A 1 197 ? 21.885 12.684 31.352 1.00 70.75 197 ILE A O 1
ATOM 1613 N N . SER A 1 198 ? 22.340 13.671 29.391 1.00 65.06 198 SER A N 1
ATOM 1614 C CA . SER A 1 198 ? 23.594 14.274 29.854 1.00 65.06 198 SER A CA 1
ATOM 1615 C C . SER A 1 198 ? 23.394 15.487 30.765 1.00 65.06 198 SER A C 1
ATOM 1617 O O . SER A 1 198 ? 24.293 15.786 31.537 1.00 65.06 198 SER A O 1
ATOM 1619 N N . SER A 1 199 ? 22.236 16.156 30.704 1.00 66.94 199 SER A N 1
ATOM 1620 C CA . SER A 1 199 ? 21.912 17.310 31.557 1.00 66.94 199 SER A CA 1
ATOM 1621 C C . SER A 1 199 ? 21.311 16.954 32.923 1.00 66.94 199 SER A C 1
ATOM 1623 O O . SER A 1 199 ? 21.186 17.830 33.771 1.00 66.94 199 SER A O 1
ATOM 1625 N N . GLU A 1 200 ? 20.927 15.692 33.144 1.00 63.75 200 GLU A N 1
ATOM 1626 C CA . GLU A 1 200 ? 20.396 15.189 34.426 1.00 63.75 200 GLU A CA 1
ATOM 1627 C C . GLU A 1 200 ? 21.480 14.547 35.323 1.00 63.75 200 GLU A C 1
ATOM 1629 O O . GLU A 1 200 ? 21.160 13.982 36.371 1.00 63.75 200 GLU A O 1
ATOM 1634 N N . ARG A 1 201 ? 22.755 14.608 34.915 1.00 52.44 201 ARG A N 1
ATOM 1635 C CA . ARG A 1 201 ? 23.927 14.158 35.685 1.00 52.44 201 ARG A CA 1
ATOM 1636 C C . ARG A 1 201 ? 24.794 15.339 36.082 1.00 52.44 201 ARG A C 1
ATOM 1638 O O . ARG A 1 201 ? 25.341 15.276 37.202 1.00 52.44 201 ARG A O 1
#